Protein AF-A0A1I2ER46-F1 (afdb_monomer)

pLDDT: mean 83.59, std 18.78, range [26.53, 98.31]

Sequence (181 aa):
MALFDDAYTADPHPALAELRRAGPVHRVTSAAGVPFWMVTRWNEARQVLTDPSLSKRQPVDQLPPELRAALATQMLLRDPPDHTRLRRLVTAAFTPRRTQALTPHIERITDRLLDDLATASPPDLIDGYAVPLPLEVIGELLGIPAADREPFHTWSSALLGGRRRPGRHDRRPVGARRVLR

InterPro domains:
  IPR002397 Cytochrome P450, B-class [PR00359] (78-89)
  IPR002397 Cytochrome P450, B-class [PR00359] (124-140)
  IPR002397 Cytochrome P450,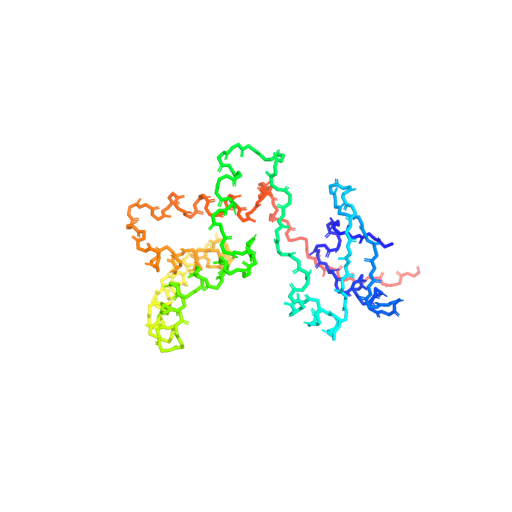 B-class [PR00359] (141-156)
  IPR036396 Cytochrome P450 superfamily [G3DSA:1.10.630.10] (3-181)
  IPR036396 Cytochrome P450 superfamily [SSF48264] (4-175)

Radius of gyration: 21.33 Å; Cα contacts (8 Å, |Δi|>4): 112; chains: 1; bounding box: 44×62×51 Å

Secondary structure (DSSP, 8-state):
---SSHHHHH--HHHHHHHHHH-SEEEEE-TTS-EEEEE-SHHHHHHHHH-TTS------TTS-HHHHHHHHT-GGG--TTHHHHHHHHHHTTS-HHHHHTTHHHHHHHHHHHHHHHHH-SS--HIIIIITHHHHHHHHHHTT--GGGHHHHHHHHHHHHHS---TT--------------

Organism: NCBI:txid35752

Foldseek 3Di:
DDDPDPVCVVPVPVVLVVVVVVHQKDWDAYPVRRIDIDGRDDVVVVCQVPPLVRALADPCVPPDPVVSVVVVQDLSRGHPPSVVVVCVVCVVCVDPVNVVVCVVVLVVVQVVLVVVQVPDVPRDCVVSPVLVSVLVSVCVSVVPDPVCSVVSSVVVCCVVVVDPDPDPPPPPDPDDDDDDD

Nearest PDB structures (foldseek):
  2z3t-assembly3_C  TM=8.613E-01  e=1.418E-07  Streptomyces sp. TP-A0274
  5ofq-assembly4_D  TM=8.629E-01  e=3.967E-07  Priestia megaterium DSM 319
  5y1i-assembly1_A  TM=7.972E-01  e=1.913E-06  Streptomyces graminofaciens
  7x53-assembly1_B  TM=7.081E-01  e=1.790E-04  Pseudomonas putida KT2440
  5kyo-assembly5_E  TM=7.261E-01  e=9.145E-03  Sphingobium yanoikuyae

Mean predicted aligned error: 9.11 Å

Solvent-accessible surface area (backbone atoms only — not comparable to full-atom values): 11154 Å² total; per-residue (Å²): 135,80,71,80,44,72,65,30,71,75,52,46,61,67,62,52,50,52,45,41,72,78,38,53,71,43,84,44,64,47,89,85,69,51,72,47,79,46,65,60,34,69,70,61,38,53,48,59,77,68,40,85,89,60,75,49,62,70,93,46,85,88,45,59,72,68,59,29,54,57,54,70,69,36,55,83,42,39,48,80,68,59,25,56,58,53,47,60,71,53,48,76,68,66,34,73,70,53,53,57,66,41,46,74,57,52,48,54,53,50,51,52,32,50,57,57,35,70,73,43,84,82,63,50,64,52,79,48,34,65,55,49,52,61,48,51,57,51,36,56,75,72,62,53,52,80,89,49,42,66,62,48,47,54,54,52,46,53,69,75,40,71,72,72,69,89,79,84,83,72,82,71,76,92,72,72,90,77,84,86,133

Structure (mmCIF, N/CA/C/O backbone):
data_AF-A0A1I2ER46-F1
#
_entry.id   AF-A0A1I2ER46-F1
#
loop_
_atom_site.group_PDB
_atom_site.id
_atom_site.type_symbol
_atom_site.label_atom_id
_atom_site.label_alt_id
_atom_site.label_comp_id
_atom_site.label_asym_id
_atom_site.label_entity_id
_atom_site.label_seq_id
_atom_site.pdbx_PDB_ins_code
_atom_site.Cartn_x
_atom_site.Cartn_y
_atom_site.Cartn_z
_atom_site.occupancy
_atom_site.B_iso_or_equiv
_atom_site.auth_seq_id
_atom_site.auth_comp_id
_atom_site.auth_asym_id
_atom_site.auth_atom_id
_atom_site.pdbx_PDB_model_num
ATOM 1 N N . MET A 1 1 ? 13.999 13.644 -18.603 1.00 62.84 1 MET A N 1
ATOM 2 C CA . MET A 1 1 ? 12.807 13.456 -17.753 1.00 62.84 1 MET A CA 1
ATOM 3 C C . MET A 1 1 ? 13.266 13.173 -16.332 1.00 62.84 1 MET A C 1
ATOM 5 O O . MET A 1 1 ? 14.036 12.237 -16.148 1.00 62.84 1 MET A O 1
ATOM 9 N N . ALA A 1 2 ? 12.866 13.997 -15.364 1.00 77.75 2 ALA A N 1
ATOM 10 C CA . ALA A 1 2 ? 13.183 13.767 -13.958 1.00 77.75 2 ALA A CA 1
ATOM 11 C C . ALA A 1 2 ? 12.148 12.804 -13.363 1.00 77.75 2 ALA A C 1
ATOM 13 O O . ALA A 1 2 ? 10.944 13.010 -13.499 1.00 77.75 2 ALA A O 1
ATOM 14 N N . LEU A 1 3 ? 12.626 11.708 -12.784 1.00 85.75 3 LEU A N 1
ATOM 15 C CA . LEU A 1 3 ? 11.817 10.755 -12.034 1.00 85.75 3 LEU A CA 1
ATOM 16 C C . LEU A 1 3 ? 12.193 10.906 -10.561 1.00 85.75 3 LEU A C 1
ATOM 18 O O . LEU A 1 3 ? 13.363 11.132 -10.255 1.00 85.75 3 LEU A O 1
ATOM 22 N N . PHE A 1 4 ? 11.221 10.730 -9.666 1.00 86.50 4 PHE A N 1
ATOM 23 C CA . PHE A 1 4 ? 11.432 10.730 -8.209 1.00 86.50 4 PHE A CA 1
ATOM 24 C C . PHE A 1 4 ? 11.818 12.086 -7.586 1.00 86.50 4 PHE A C 1
ATOM 26 O O . PHE A 1 4 ? 12.311 12.107 -6.461 1.00 86.50 4 PHE A O 1
ATOM 33 N N . ASP A 1 5 ? 11.582 13.204 -8.278 1.00 87.44 5 ASP A N 1
ATOM 34 C CA . ASP A 1 5 ? 11.661 14.548 -7.695 1.00 87.44 5 ASP A CA 1
ATOM 35 C C . ASP A 1 5 ? 10.288 15.035 -7.185 1.00 87.44 5 ASP A C 1
ATOM 37 O O . ASP A 1 5 ? 9.274 14.327 -7.257 1.00 87.44 5 ASP A O 1
ATOM 41 N N . ASP A 1 6 ? 10.246 16.253 -6.642 1.00 87.69 6 ASP A N 1
ATOM 42 C CA . ASP A 1 6 ? 9.014 16.851 -6.117 1.00 87.69 6 ASP A CA 1
ATOM 43 C C . ASP A 1 6 ? 7.954 17.058 -7.211 1.00 87.69 6 ASP A C 1
ATOM 45 O O . ASP A 1 6 ? 6.759 16.912 -6.948 1.00 87.69 6 ASP A O 1
ATOM 49 N N . ALA A 1 7 ? 8.376 17.370 -8.442 1.00 88.56 7 ALA A N 1
ATOM 50 C CA . ALA A 1 7 ? 7.470 17.574 -9.568 1.00 88.56 7 ALA A CA 1
ATOM 51 C C . ALA A 1 7 ? 6.817 16.252 -10.000 1.00 88.56 7 ALA A C 1
ATOM 53 O O . ALA A 1 7 ? 5.599 16.192 -10.151 1.00 88.56 7 ALA A O 1
ATOM 54 N N . TYR A 1 8 ? 7.604 15.179 -10.109 1.00 90.31 8 TYR A N 1
ATOM 55 C CA . TYR A 1 8 ? 7.121 13.822 -10.351 1.00 90.31 8 TYR A CA 1
ATOM 56 C C . TYR A 1 8 ? 6.199 13.338 -9.228 1.00 90.31 8 TYR A C 1
ATOM 58 O O . TYR A 1 8 ? 5.192 12.690 -9.489 1.00 90.31 8 TYR A O 1
ATOM 66 N N . THR A 1 9 ? 6.526 13.652 -7.974 1.00 89.69 9 THR A N 1
ATOM 67 C CA . THR A 1 9 ? 5.697 13.270 -6.821 1.00 89.69 9 THR A CA 1
ATOM 68 C C . THR A 1 9 ? 4.345 13.987 -6.836 1.00 89.69 9 THR A C 1
ATOM 70 O O . THR A 1 9 ? 3.336 13.397 -6.456 1.00 89.69 9 THR A O 1
ATOM 73 N N . ALA A 1 10 ? 4.310 15.245 -7.286 1.00 92.94 10 ALA A N 1
ATOM 74 C CA . ALA A 1 10 ? 3.079 16.018 -7.410 1.00 92.94 10 ALA A CA 1
ATOM 75 C C . ALA A 1 10 ? 2.210 15.570 -8.597 1.00 92.94 10 ALA A C 1
ATOM 77 O O . ALA A 1 10 ? 0.989 15.514 -8.462 1.00 92.94 10 ALA A O 1
ATOM 78 N N . ASP A 1 11 ? 2.824 15.251 -9.739 1.00 93.75 11 ASP A N 1
ATOM 79 C CA . ASP A 1 11 ? 2.129 14.719 -10.912 1.00 93.75 11 ASP A CA 1
ATOM 80 C C . ASP A 1 11 ? 3.006 13.714 -11.689 1.00 93.75 11 ASP A C 1
ATOM 82 O O . ASP A 1 11 ? 3.785 14.096 -12.571 1.00 93.75 11 ASP A O 1
ATOM 86 N N . PRO A 1 12 ? 2.881 12.403 -11.406 1.00 93.88 12 PRO A N 1
ATOM 87 C CA . PRO A 1 12 ? 3.685 11.386 -12.077 1.00 93.88 12 PRO A CA 1
ATOM 88 C C . PRO A 1 12 ? 3.152 11.044 -13.476 1.00 93.88 12 PRO A C 1
ATOM 90 O O . PRO A 1 12 ? 3.845 10.400 -14.271 1.00 93.88 12 PRO A O 1
ATOM 93 N N . HIS A 1 13 ? 1.912 11.422 -13.806 1.00 94.88 13 HIS A N 1
ATOM 94 C CA . HIS A 1 13 ? 1.226 10.918 -14.994 1.00 94.88 13 HIS A CA 1
ATOM 95 C C . HIS A 1 13 ? 1.868 11.346 -16.322 1.00 94.88 13 HIS A C 1
ATOM 97 O O . HIS A 1 13 ? 1.977 10.474 -17.194 1.00 94.88 13 HIS A O 1
ATOM 103 N N . PRO A 1 14 ? 2.332 12.600 -16.511 1.00 95.56 14 PRO A N 1
ATOM 104 C CA . PRO A 1 14 ? 3.019 13.020 -17.730 1.00 95.56 14 PRO A CA 1
ATOM 105 C C . PRO A 1 14 ? 4.292 12.215 -17.998 1.00 95.56 14 PRO A C 1
ATOM 107 O O . PRO A 1 14 ? 4.453 11.670 -19.093 1.00 95.56 14 PRO A O 1
ATOM 110 N N . ALA A 1 15 ? 5.147 12.065 -16.982 1.00 93.62 15 ALA A N 1
ATOM 111 C CA . ALA A 1 15 ? 6.386 11.296 -17.076 1.00 93.62 15 ALA A CA 1
ATOM 112 C C . ALA A 1 15 ? 6.101 9.818 -17.394 1.00 93.62 15 ALA A C 1
ATOM 114 O O . ALA A 1 15 ? 6.663 9.241 -18.327 1.00 93.62 15 ALA A O 1
ATOM 115 N N . LEU A 1 16 ? 5.145 9.207 -16.686 1.00 94.62 16 LEU A N 1
ATOM 116 C CA . LEU A 1 16 ? 4.732 7.828 -16.954 1.00 94.62 16 LEU A CA 1
ATOM 117 C C . LEU A 1 16 ? 4.097 7.662 -18.346 1.00 94.62 16 LEU A C 1
ATOM 119 O O . LEU A 1 16 ? 4.238 6.605 -18.961 1.00 94.62 16 LEU A O 1
ATOM 123 N N . ALA A 1 17 ? 3.403 8.677 -18.871 1.00 95.25 17 ALA A N 1
ATOM 124 C CA . ALA A 1 17 ? 2.838 8.647 -20.220 1.00 95.25 17 ALA A CA 1
ATOM 125 C C . ALA A 1 17 ? 3.919 8.711 -21.305 1.00 95.25 17 ALA A C 1
ATOM 127 O O . ALA A 1 17 ? 3.800 8.026 -22.322 1.00 95.25 17 ALA A O 1
ATOM 128 N N . GLU A 1 18 ? 4.970 9.503 -21.092 1.00 95.06 18 GLU A N 1
ATOM 129 C CA . GLU A 1 18 ? 6.132 9.553 -21.980 1.00 95.06 18 GLU A CA 1
ATOM 130 C C . GLU A 1 18 ? 6.852 8.208 -22.036 1.00 95.06 18 GLU A C 1
ATOM 132 O O . GLU A 1 18 ? 7.060 7.668 -23.123 1.00 95.06 18 GLU A O 1
ATOM 137 N N . LEU A 1 19 ? 7.108 7.605 -20.875 1.00 95.50 19 LEU A N 1
ATOM 138 C CA . LEU A 1 19 ? 7.704 6.275 -20.793 1.00 95.50 19 LEU A CA 1
ATOM 139 C C . LEU A 1 19 ? 6.861 5.220 -21.510 1.00 95.50 19 LEU A C 1
ATOM 141 O O . LEU A 1 19 ? 7.385 4.484 -22.342 1.00 95.50 19 LEU A O 1
ATOM 145 N N . ARG A 1 20 ? 5.544 5.179 -21.260 1.00 96.62 20 ARG A N 1
ATOM 146 C CA . ARG A 1 20 ? 4.644 4.232 -21.942 1.00 96.62 20 ARG A CA 1
ATOM 147 C C . ARG A 1 20 ? 4.696 4.368 -23.463 1.00 96.62 20 ARG A C 1
ATOM 149 O O . ARG A 1 20 ? 4.578 3.351 -24.153 1.00 96.62 20 ARG A O 1
ATOM 156 N N . ARG A 1 21 ? 4.849 5.592 -23.987 1.00 96.75 21 ARG A N 1
ATOM 157 C CA . ARG A 1 21 ? 5.015 5.856 -25.427 1.00 96.75 21 ARG A CA 1
ATOM 158 C C . ARG A 1 21 ? 6.360 5.343 -25.941 1.00 96.75 21 ARG A C 1
ATOM 160 O O . ARG A 1 21 ? 6.378 4.692 -26.978 1.00 96.75 21 ARG A O 1
ATOM 167 N N . ALA A 1 22 ? 7.440 5.574 -25.198 1.00 96.25 22 ALA A N 1
ATOM 168 C CA . ALA A 1 22 ? 8.792 5.158 -25.571 1.00 96.25 22 ALA A CA 1
ATOM 169 C C . ALA A 1 22 ? 9.016 3.633 -25.509 1.00 96.25 22 ALA A C 1
ATOM 171 O O . ALA A 1 22 ? 9.865 3.109 -26.222 1.00 96.25 22 ALA A O 1
ATOM 172 N N . GLY A 1 23 ? 8.256 2.903 -24.688 1.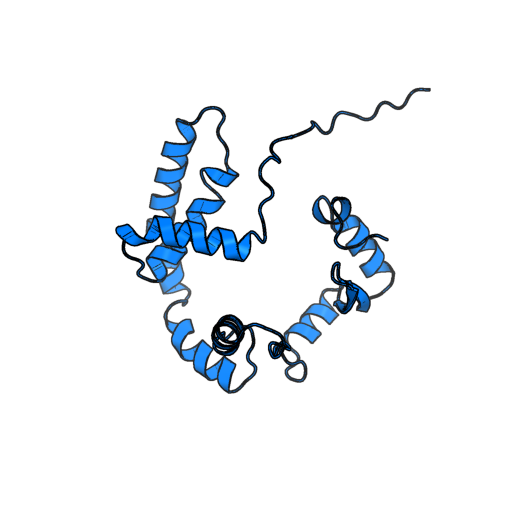00 97.00 23 GLY A N 1
ATOM 173 C CA . GLY A 1 23 ? 8.334 1.443 -24.614 1.00 97.00 23 GLY A CA 1
ATOM 174 C C . GLY A 1 23 ? 7.716 0.873 -23.335 1.00 97.00 23 GLY A C 1
ATOM 175 O O . GLY A 1 23 ? 7.319 1.628 -22.448 1.00 97.00 23 GLY A O 1
ATOM 176 N N . PRO A 1 24 ? 7.598 -0.457 -23.209 1.00 96.94 24 PRO A N 1
ATOM 177 C CA . PRO A 1 24 ? 7.035 -1.077 -22.011 1.00 96.94 24 PRO A CA 1
ATOM 178 C C . PRO A 1 24 ? 8.008 -1.123 -20.827 1.00 96.94 24 PRO A C 1
ATOM 180 O O . PRO A 1 24 ? 7.560 -1.031 -19.683 1.00 96.94 24 PRO A O 1
ATOM 183 N N . VAL A 1 25 ? 9.314 -1.254 -21.088 1.00 97.56 25 VAL A N 1
ATOM 184 C CA . VAL A 1 25 ? 10.350 -1.535 -20.084 1.00 97.56 25 VAL A CA 1
ATOM 185 C C . VAL A 1 25 ? 11.513 -0.561 -20.247 1.00 97.56 25 VAL A C 1
ATOM 187 O O . VAL A 1 25 ? 12.058 -0.423 -21.339 1.00 97.56 25 VAL A O 1
ATOM 190 N N . HIS A 1 26 ? 11.902 0.090 -19.151 1.00 96.44 26 HIS A N 1
ATOM 191 C CA . HIS A 1 26 ? 12.937 1.125 -19.132 1.00 96.44 26 HIS A CA 1
ATOM 192 C C . HIS A 1 26 ? 13.931 0.860 -18.015 1.00 96.44 26 HIS A C 1
ATOM 194 O O . HIS A 1 26 ? 13.531 0.574 -16.886 1.00 96.44 26 HIS A O 1
ATOM 200 N N . ARG A 1 27 ? 15.225 1.002 -18.297 1.00 96.06 27 ARG A N 1
ATOM 201 C CA . ARG A 1 27 ? 16.241 1.031 -17.244 1.00 96.06 27 ARG A CA 1
ATOM 202 C C . ARG A 1 27 ? 16.303 2.444 -16.674 1.00 96.06 27 ARG A C 1
ATOM 204 O O . ARG A 1 27 ? 16.539 3.390 -17.419 1.00 96.06 27 ARG A O 1
ATOM 211 N N . VAL A 1 28 ? 16.090 2.582 -15.372 1.00 93.38 28 VAL A N 1
ATOM 212 C CA . VAL A 1 28 ? 16.085 3.868 -14.665 1.00 93.38 28 VAL A CA 1
ATOM 213 C C . VAL A 1 28 ? 16.938 3.800 -13.408 1.00 93.38 28 VAL A C 1
ATOM 215 O O . VAL A 1 28 ? 17.326 2.721 -12.966 1.00 93.38 28 VAL A O 1
ATOM 218 N N . THR A 1 29 ? 17.232 4.958 -12.832 1.00 90.69 29 THR A N 1
ATOM 219 C CA . THR A 1 29 ? 18.020 5.080 -11.605 1.00 90.69 29 THR A CA 1
ATOM 220 C C . THR A 1 29 ? 17.144 5.685 -10.518 1.00 90.69 29 THR A C 1
ATOM 222 O O . THR A 1 29 ? 16.461 6.679 -10.754 1.00 90.69 29 THR A O 1
ATOM 225 N N . SER A 1 30 ? 17.130 5.067 -9.340 1.00 85.81 30 SER A N 1
ATOM 226 C CA . SER A 1 30 ? 16.407 5.584 -8.171 1.00 85.81 30 SER A CA 1
ATOM 227 C C . SER A 1 30 ? 17.039 6.876 -7.644 1.00 85.81 30 SER A C 1
ATOM 229 O O . SER A 1 30 ? 18.193 7.179 -7.947 1.00 85.81 30 SER A O 1
ATOM 231 N N . ALA A 1 31 ? 16.323 7.600 -6.777 1.00 82.75 31 ALA A N 1
ATOM 232 C CA . ALA A 1 31 ? 16.878 8.759 -6.068 1.00 82.75 31 ALA A CA 1
ATOM 233 C C . ALA A 1 31 ? 18.151 8.421 -5.258 1.00 82.75 31 ALA A C 1
ATOM 235 O O . ALA A 1 31 ? 18.993 9.286 -5.042 1.00 82.75 31 ALA A O 1
ATOM 236 N N . ALA A 1 32 ? 18.317 7.155 -4.855 1.00 82.44 32 ALA A N 1
ATOM 237 C CA . ALA A 1 32 ? 19.500 6.647 -4.161 1.00 82.44 32 ALA A CA 1
ATOM 238 C C . ALA A 1 32 ? 20.640 6.208 -5.107 1.00 82.44 32 ALA A C 1
ATOM 240 O O . ALA A 1 32 ? 21.602 5.589 -4.661 1.00 82.44 32 ALA A O 1
ATOM 241 N N . GLY A 1 33 ? 20.538 6.461 -6.417 1.00 85.44 33 GLY A N 1
ATOM 242 C CA . GLY A 1 33 ? 21.571 6.099 -7.396 1.00 85.44 33 GLY A CA 1
ATOM 243 C C . GLY A 1 33 ? 21.571 4.625 -7.819 1.00 85.44 33 GLY A C 1
ATOM 244 O O . GLY A 1 33 ? 22.391 4.218 -8.639 1.00 85.44 33 GLY A O 1
ATOM 245 N N . VAL A 1 34 ? 20.645 3.814 -7.303 1.00 86.19 34 VAL A N 1
ATOM 246 C CA . VAL A 1 34 ? 20.564 2.380 -7.619 1.00 86.19 34 VAL A CA 1
ATOM 247 C C . VAL A 1 34 ? 19.805 2.177 -8.936 1.00 86.19 34 VAL A C 1
ATOM 249 O O . VAL A 1 34 ? 18.664 2.647 -9.030 1.00 86.19 34 VAL A O 1
ATOM 252 N N . PRO A 1 35 ? 20.385 1.494 -9.944 1.00 91.12 35 PRO A N 1
ATOM 253 C CA . PRO A 1 35 ? 19.701 1.202 -11.198 1.00 91.12 35 PRO A CA 1
ATOM 254 C C . PRO A 1 35 ? 18.660 0.089 -11.022 1.00 91.12 35 PRO A C 1
ATOM 256 O O . PRO A 1 35 ? 18.917 -0.909 -10.353 1.00 91.12 35 PRO A O 1
ATOM 259 N N . PHE A 1 36 ? 17.510 0.219 -11.678 1.00 91.75 36 PHE A N 1
ATOM 260 C CA . PHE A 1 36 ? 16.464 -0.802 -11.715 1.00 91.75 36 PHE A CA 1
ATOM 261 C C . PHE A 1 36 ? 15.664 -0.749 -13.023 1.00 91.75 36 PHE A C 1
ATOM 263 O O . PHE A 1 36 ? 15.805 0.172 -13.831 1.00 91.75 36 PHE A O 1
ATOM 270 N N . TRP A 1 37 ? 14.834 -1.766 -13.248 1.00 95.12 37 TRP A N 1
ATOM 271 C CA . TRP A 1 37 ? 13.936 -1.838 -14.398 1.00 95.12 37 TRP A CA 1
ATOM 272 C C . TRP A 1 37 ? 12.537 -1.375 -14.009 1.00 95.12 37 TRP A C 1
ATOM 274 O O . TRP A 1 37 ? 11.957 -1.869 -13.045 1.00 95.12 37 TRP A O 1
ATOM 284 N N . MET A 1 38 ? 11.984 -0.445 -14.779 1.00 95.69 38 MET A N 1
ATOM 285 C CA . MET A 1 38 ? 10.627 0.054 -14.612 1.00 95.69 38 MET A CA 1
ATOM 286 C C . MET A 1 38 ? 9.745 -0.437 -15.755 1.00 95.69 38 MET A C 1
ATOM 288 O O . MET A 1 38 ? 10.046 -0.220 -16.931 1.00 95.69 38 MET A O 1
ATOM 292 N N . VAL A 1 39 ? 8.631 -1.066 -15.391 1.00 97.38 39 VAL A N 1
ATOM 293 C CA . VAL A 1 39 ? 7.627 -1.588 -16.320 1.00 97.38 39 VAL A CA 1
ATOM 294 C C . VAL A 1 39 ? 6.408 -0.679 -16.282 1.00 97.38 39 VAL A C 1
ATOM 296 O O . VAL A 1 39 ? 5.874 -0.396 -15.214 1.00 97.38 39 VAL A O 1
ATOM 299 N N . THR A 1 40 ? 5.989 -0.174 -17.439 1.00 96.50 40 THR A N 1
ATOM 300 C CA . THR A 1 40 ? 5.062 0.973 -17.514 1.00 96.50 40 THR A CA 1
ATOM 301 C C . THR A 1 40 ? 3.743 0.652 -18.206 1.00 96.50 40 THR A C 1
ATOM 303 O O . THR A 1 40 ? 2.779 1.407 -18.070 1.00 96.50 40 THR A O 1
ATOM 306 N N . ARG A 1 41 ? 3.679 -0.465 -18.938 1.00 96.19 41 ARG A N 1
ATOM 307 C CA . ARG A 1 41 ? 2.480 -0.945 -19.632 1.00 96.19 41 ARG A CA 1
ATOM 308 C C . ARG A 1 41 ? 1.842 -2.110 -18.879 1.00 96.19 41 ARG A C 1
ATOM 310 O O . ARG A 1 41 ? 2.514 -2.878 -18.197 1.00 96.19 41 ARG A O 1
ATOM 317 N N . TRP A 1 42 ? 0.520 -2.208 -19.001 1.00 96.50 42 TRP A N 1
ATOM 318 C CA . TRP A 1 42 ? -0.302 -3.145 -18.234 1.00 96.50 42 TRP A CA 1
ATOM 319 C C . TRP A 1 42 ? 0.075 -4.613 -18.461 1.00 96.50 42 TRP A C 1
ATOM 321 O O . TRP A 1 42 ? 0.227 -5.358 -17.494 1.00 96.50 42 TRP A O 1
ATOM 331 N N . ASN A 1 43 ? 0.240 -5.026 -19.721 1.00 97.75 43 ASN A N 1
ATOM 332 C CA . ASN A 1 43 ? 0.481 -6.427 -20.069 1.00 97.75 43 ASN A CA 1
ATOM 333 C C . ASN A 1 43 ? 1.812 -6.922 -19.494 1.00 97.75 43 ASN A C 1
ATOM 335 O O . ASN A 1 43 ? 1.854 -7.961 -18.840 1.00 97.75 43 ASN A O 1
ATOM 339 N N . GLU A 1 44 ? 2.876 -6.142 -19.669 1.00 97.75 44 GLU A N 1
ATOM 340 C CA . GLU A 1 44 ? 4.208 -6.464 -19.170 1.00 97.75 44 GLU A CA 1
ATOM 341 C C . GLU A 1 44 ? 4.263 -6.387 -17.644 1.00 97.75 44 GLU A C 1
ATOM 343 O O . GLU A 1 44 ? 4.874 -7.245 -17.013 1.00 97.75 44 GLU A O 1
ATOM 348 N N . ALA A 1 45 ? 3.577 -5.417 -17.025 1.00 97.19 45 ALA A N 1
ATOM 349 C CA . ALA A 1 45 ? 3.488 -5.342 -15.568 1.00 97.19 45 ALA A CA 1
ATOM 350 C C . ALA A 1 45 ? 2.789 -6.582 -14.996 1.00 97.19 45 ALA A C 1
ATOM 352 O O . ALA A 1 45 ? 3.279 -7.186 -14.044 1.00 97.19 45 ALA A O 1
ATOM 353 N N . ARG A 1 46 ? 1.676 -7.013 -15.605 1.00 97.62 46 ARG A N 1
ATOM 354 C CA . ARG A 1 46 ? 0.971 -8.239 -15.215 1.00 97.62 46 ARG A CA 1
ATOM 355 C C . ARG A 1 46 ? 1.857 -9.473 -15.385 1.00 97.62 46 ARG A C 1
ATOM 357 O O . ARG A 1 46 ? 1.875 -10.313 -14.488 1.00 97.62 46 ARG A O 1
ATOM 364 N N . GLN A 1 47 ? 2.577 -9.583 -16.502 1.00 97.31 47 GLN A N 1
ATOM 365 C CA . GLN A 1 47 ? 3.508 -10.685 -16.742 1.00 97.31 47 GLN A CA 1
ATOM 366 C C . GLN A 1 47 ? 4.583 -10.726 -15.651 1.00 97.31 47 GLN A C 1
ATOM 368 O O . GLN A 1 47 ? 4.700 -11.731 -14.963 1.00 97.31 47 GLN A O 1
ATOM 373 N N . VAL A 1 48 ? 5.279 -9.612 -15.408 1.00 96.00 48 VAL A N 1
ATOM 374 C CA . VAL A 1 48 ? 6.336 -9.513 -14.389 1.00 96.00 48 VAL A CA 1
ATOM 375 C C . VAL A 1 48 ? 5.823 -9.830 -12.983 1.00 96.00 48 VAL A C 1
ATOM 377 O O . VAL A 1 48 ? 6.472 -10.560 -12.244 1.00 96.00 48 VAL A O 1
ATOM 380 N N . LEU A 1 49 ? 4.642 -9.333 -12.606 1.00 95.00 49 LEU A N 1
ATOM 381 C CA . LEU A 1 49 ? 4.071 -9.565 -1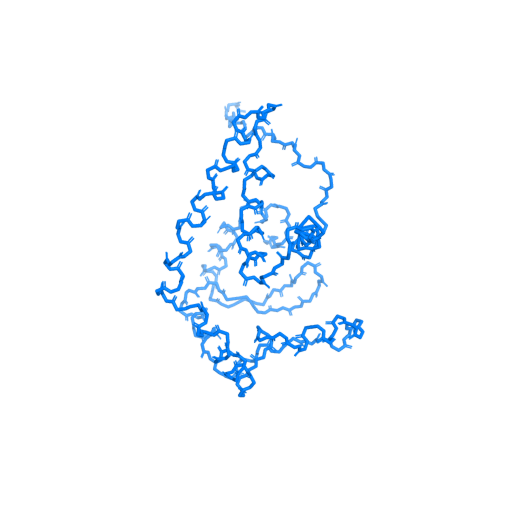1.273 1.00 95.00 49 LEU A CA 1
ATOM 382 C C . LEU A 1 49 ? 3.592 -11.008 -11.042 1.00 95.00 49 LEU A C 1
ATOM 384 O O . LEU A 1 49 ? 3.344 -11.386 -9.896 1.00 95.00 49 LEU A O 1
ATOM 388 N N . THR A 1 50 ? 3.423 -11.800 -12.105 1.00 94.94 50 THR A N 1
ATOM 389 C CA . THR A 1 50 ? 2.933 -13.189 -12.023 1.00 94.94 50 THR A CA 1
ATOM 390 C C . THR A 1 50 ? 3.963 -14.234 -12.445 1.00 94.94 50 THR A C 1
ATOM 392 O O . THR A 1 50 ? 3.713 -15.423 -12.248 1.00 94.94 50 THR A O 1
ATOM 395 N N . ASP A 1 51 ? 5.117 -13.817 -12.966 1.00 95.44 51 ASP A N 1
ATOM 396 C CA . ASP A 1 51 ? 6.200 -14.706 -13.376 1.00 95.44 51 ASP A CA 1
ATOM 397 C C . ASP A 1 51 ? 6.935 -15.283 -12.147 1.00 95.44 51 ASP A C 1
ATOM 399 O O . ASP A 1 51 ? 7.579 -14.537 -11.403 1.00 95.44 51 ASP A O 1
ATOM 403 N N . PRO A 1 52 ? 6.876 -16.606 -11.902 1.00 91.31 52 PRO A N 1
ATOM 404 C CA . PRO A 1 52 ? 7.524 -17.224 -10.748 1.00 91.31 52 PRO A CA 1
ATOM 405 C C . PRO A 1 52 ? 9.057 -17.257 -10.846 1.00 91.31 52 PRO A C 1
ATOM 407 O O . PRO A 1 52 ? 9.707 -17.552 -9.845 1.00 91.31 52 PRO A O 1
ATOM 410 N N . SER A 1 53 ? 9.640 -16.983 -12.020 1.00 94.12 53 SER A N 1
ATOM 411 C CA . SER A 1 53 ? 11.094 -16.880 -12.195 1.00 94.12 53 SER A CA 1
ATOM 412 C C . SER A 1 53 ? 11.667 -15.573 -11.634 1.00 94.12 53 SER A C 1
ATOM 414 O O . SER A 1 53 ? 12.868 -15.492 -11.366 1.00 94.12 53 SER A O 1
ATOM 416 N N . LEU A 1 54 ? 10.820 -14.563 -11.403 1.00 93.25 54 LEU A N 1
ATOM 417 C CA . LEU A 1 54 ? 11.210 -13.284 -10.821 1.00 93.25 54 LEU A CA 1
ATOM 418 C C . LEU A 1 54 ? 11.033 -13.315 -9.300 1.00 93.25 54 LEU A C 1
ATOM 420 O O . LEU A 1 54 ? 9.924 -13.377 -8.767 1.00 93.25 54 LEU A O 1
ATOM 424 N N . SER A 1 55 ? 12.160 -13.270 -8.590 1.00 91.31 55 SER A N 1
ATOM 425 C CA . SER A 1 55 ? 12.190 -13.341 -7.130 1.00 91.31 55 SER A CA 1
ATOM 426 C C . SER A 1 55 ? 11.737 -12.036 -6.473 1.00 91.31 55 SER A C 1
ATOM 428 O O . SER A 1 55 ? 12.090 -10.943 -6.914 1.00 91.31 55 SER A O 1
ATOM 430 N N . LYS A 1 56 ? 11.015 -12.154 -5.353 1.00 87.19 56 LYS A N 1
ATOM 431 C CA . LYS A 1 56 ? 10.651 -11.020 -4.476 1.00 87.19 56 LYS A CA 1
ATOM 432 C C . LYS A 1 56 ? 11.713 -10.701 -3.427 1.00 87.19 56 LYS A C 1
ATOM 434 O O . LYS A 1 56 ? 11.541 -9.773 -2.635 1.00 87.19 56 LYS A O 1
ATOM 439 N N . ARG A 1 57 ? 12.780 -11.500 -3.360 1.00 83.31 57 ARG A N 1
ATOM 440 C CA . ARG A 1 57 ? 13.840 -11.321 -2.369 1.00 83.31 57 ARG A CA 1
ATOM 441 C C . ARG A 1 57 ? 14.551 -10.002 -2.626 1.00 83.31 57 ARG A C 1
ATOM 443 O O . ARG A 1 57 ? 14.992 -9.732 -3.738 1.00 83.31 57 ARG A O 1
ATOM 450 N N . GLN A 1 58 ? 14.698 -9.212 -1.572 1.00 75.62 58 GLN A N 1
ATOM 451 C CA . GLN A 1 58 ? 15.5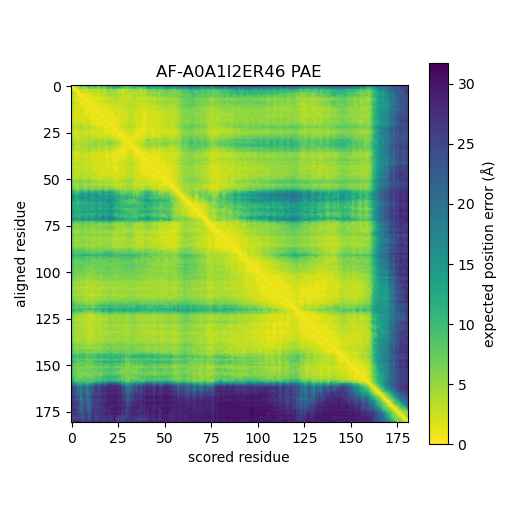36 -8.023 -1.609 1.00 75.62 58 GLN A CA 1
ATOM 452 C C . GLN A 1 58 ? 16.901 -8.297 -0.973 1.00 75.62 58 GLN A C 1
ATOM 454 O O . GLN A 1 58 ? 16.984 -9.106 -0.042 1.00 75.62 58 GLN A O 1
ATOM 459 N N . PRO A 1 59 ? 17.969 -7.634 -1.451 1.00 72.75 59 PRO A N 1
ATOM 460 C CA . PRO A 1 59 ? 19.287 -7.712 -0.839 1.00 72.75 59 PRO A CA 1
ATOM 461 C C . PRO A 1 59 ? 19.266 -6.965 0.502 1.00 72.75 59 PRO A C 1
ATOM 463 O O . PRO A 1 59 ? 19.513 -5.766 0.575 1.00 72.75 59 PRO A O 1
ATOM 466 N N . VAL A 1 60 ? 18.930 -7.680 1.575 1.00 73.00 60 VAL A N 1
ATOM 467 C CA . VAL A 1 60 ? 18.838 -7.137 2.944 1.00 73.00 60 VAL A CA 1
ATOM 468 C C . VAL A 1 60 ? 20.132 -7.308 3.745 1.00 73.00 60 VAL A C 1
ATOM 470 O O . VAL A 1 60 ? 20.190 -6.925 4.909 1.00 73.00 60 VAL A O 1
ATOM 473 N N . ASP A 1 61 ? 21.177 -7.876 3.142 1.00 74.31 61 ASP A N 1
ATOM 474 C CA . ASP A 1 61 ? 22.422 -8.234 3.837 1.00 74.31 61 ASP A CA 1
ATOM 475 C C . ASP A 1 61 ? 23.211 -7.020 4.341 1.00 74.31 61 ASP A C 1
ATOM 477 O O . ASP A 1 61 ? 23.979 -7.134 5.290 1.00 74.31 61 ASP A O 1
ATOM 481 N N . GLN A 1 62 ? 22.993 -5.851 3.735 1.00 73.31 62 GLN A N 1
ATOM 482 C CA . GLN A 1 62 ? 23.625 -4.589 4.134 1.00 73.31 62 GLN A CA 1
ATOM 483 C C . GLN A 1 62 ? 22.847 -3.845 5.232 1.00 73.31 62 GLN A C 1
ATOM 485 O O . GLN A 1 62 ? 23.273 -2.779 5.672 1.00 73.31 62 GLN A O 1
ATOM 490 N N . LEU A 1 63 ? 21.694 -4.368 5.660 1.00 77.44 63 LEU A N 1
ATOM 491 C CA . LEU A 1 63 ? 20.867 -3.737 6.685 1.00 77.44 63 LEU A CA 1
ATOM 492 C C . LEU A 1 63 ? 21.315 -4.146 8.096 1.00 77.44 63 LEU A C 1
ATOM 494 O O . LEU A 1 63 ? 21.835 -5.252 8.276 1.00 77.44 63 LEU A O 1
ATOM 498 N N . PRO A 1 64 ? 21.064 -3.298 9.115 1.00 82.50 64 PRO A N 1
ATOM 499 C CA . PRO A 1 64 ? 21.302 -3.653 10.511 1.00 82.50 64 PRO A CA 1
ATOM 500 C C . PRO A 1 64 ? 20.657 -5.000 10.883 1.00 82.50 64 PRO A C 1
ATOM 502 O O . PRO A 1 64 ? 19.584 -5.316 10.352 1.00 82.50 64 PRO A O 1
ATOM 505 N N . PRO A 1 65 ? 21.265 -5.801 11.780 1.00 82.62 65 PRO A N 1
ATOM 506 C CA . PRO A 1 65 ? 20.797 -7.148 12.102 1.00 82.62 65 PRO A CA 1
ATOM 507 C C . PRO A 1 65 ? 19.312 -7.232 12.469 1.00 82.62 65 PRO A C 1
ATOM 509 O O . PRO A 1 65 ? 18.628 -8.149 12.015 1.00 82.62 65 PRO A O 1
ATOM 512 N N . GLU A 1 66 ? 18.807 -6.266 13.232 1.00 80.88 66 GLU A N 1
ATOM 513 C CA . GLU A 1 66 ? 17.424 -6.204 13.702 1.00 80.88 66 GLU A CA 1
ATOM 514 C C . GLU A 1 66 ? 16.458 -5.967 12.536 1.00 80.88 66 GLU A C 1
ATOM 516 O O . GLU A 1 66 ? 15.451 -6.662 12.393 1.00 80.88 66 GLU A O 1
ATOM 521 N N . LEU A 1 67 ? 16.802 -5.032 11.644 1.00 76.88 67 LEU A N 1
ATOM 522 C CA . LEU A 1 67 ? 16.005 -4.727 10.459 1.00 76.88 67 LEU A CA 1
ATOM 523 C C . LEU A 1 67 ? 16.045 -5.883 9.456 1.00 76.88 67 LEU A C 1
ATOM 525 O O . LEU A 1 67 ? 15.019 -6.262 8.895 1.00 76.88 67 LEU A O 1
ATOM 529 N N . ARG A 1 68 ? 17.215 -6.497 9.273 1.00 80.31 68 ARG A N 1
ATOM 530 C CA . ARG A 1 68 ? 17.378 -7.692 8.444 1.00 80.31 68 ARG A CA 1
ATOM 531 C C . ARG A 1 68 ? 16.525 -8.846 8.968 1.00 80.31 68 ARG A C 1
ATOM 533 O O . ARG A 1 68 ? 15.863 -9.502 8.170 1.00 80.31 68 ARG A O 1
ATOM 540 N N . ALA A 1 69 ? 16.495 -9.080 10.281 1.00 78.81 69 ALA A N 1
ATOM 541 C CA . ALA A 1 69 ? 15.658 -10.111 10.892 1.00 78.81 69 ALA A CA 1
ATOM 542 C C . ALA A 1 69 ? 14.159 -9.826 10.693 1.00 78.81 69 ALA A C 1
ATOM 544 O O . ALA A 1 69 ? 13.407 -10.720 10.295 1.00 78.81 69 ALA A O 1
ATOM 545 N N . ALA A 1 70 ? 13.733 -8.573 10.888 1.00 78.19 70 ALA A N 1
ATOM 546 C CA . ALA A 1 70 ? 12.354 -8.158 10.654 1.00 78.19 70 ALA A CA 1
ATOM 547 C C . ALA A 1 70 ? 11.937 -8.377 9.190 1.00 78.19 70 ALA A C 1
ATOM 549 O O . ALA A 1 70 ? 10.948 -9.055 8.927 1.00 78.19 70 ALA A O 1
ATOM 550 N N . LEU A 1 71 ? 12.725 -7.896 8.224 1.00 75.81 71 LEU A N 1
ATOM 551 C CA . LEU A 1 71 ? 12.428 -8.039 6.793 1.00 75.81 71 LEU A CA 1
ATOM 552 C C . LEU A 1 71 ? 12.514 -9.495 6.316 1.00 75.81 71 LEU A C 1
ATOM 554 O O . LEU A 1 71 ? 11.698 -9.941 5.509 1.00 75.81 71 LEU A O 1
ATOM 558 N N . ALA A 1 72 ? 13.450 -10.281 6.854 1.00 72.06 72 ALA A N 1
ATOM 559 C CA . ALA A 1 72 ? 13.578 -11.696 6.526 1.00 72.06 72 ALA A CA 1
ATOM 560 C C . ALA A 1 72 ? 12.327 -12.504 6.921 1.00 72.06 72 ALA A C 1
ATOM 562 O O . ALA A 1 72 ? 12.046 -13.538 6.319 1.00 72.06 72 ALA A O 1
ATOM 563 N N . THR A 1 73 ? 11.535 -12.076 7.896 1.00 77.25 73 THR A N 1
ATOM 564 C CA . THR A 1 73 ? 10.325 -12.822 8.293 1.00 77.25 73 THR A CA 1
ATOM 565 C C . THR A 1 73 ? 9.065 -12.389 7.537 1.00 77.25 73 THR A C 1
ATOM 567 O O . THR A 1 73 ? 8.019 -13.028 7.660 1.00 77.25 73 THR A O 1
ATOM 570 N N . GLN A 1 74 ? 9.153 -11.367 6.681 1.00 84.88 74 GLN A N 1
ATOM 571 C CA . GLN A 1 74 ? 8.005 -10.831 5.956 1.00 84.8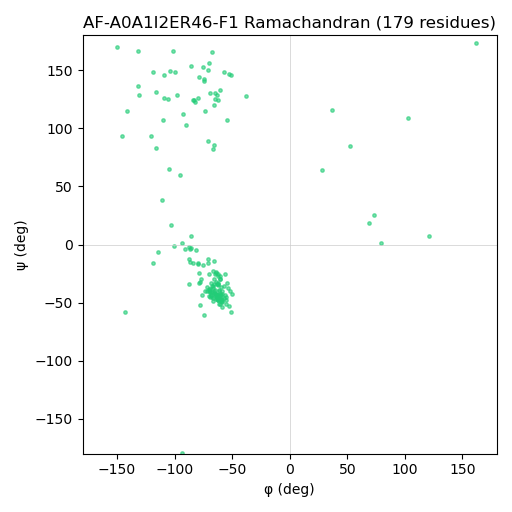8 74 GLN A CA 1
ATOM 572 C C . GLN A 1 74 ? 7.635 -11.673 4.738 1.00 84.88 74 GLN A C 1
ATOM 574 O O . GLN A 1 74 ? 8.420 -11.849 3.809 1.00 84.88 74 GLN A O 1
ATOM 579 N N . MET A 1 75 ? 6.371 -12.092 4.677 1.00 90.12 75 MET A N 1
ATOM 580 C CA . MET A 1 75 ? 5.804 -12.797 3.525 1.00 90.12 75 MET A CA 1
ATOM 581 C C . MET A 1 75 ? 5.976 -12.025 2.203 1.00 90.12 75 MET A C 1
ATOM 583 O O . MET A 1 75 ? 6.173 -12.654 1.168 1.00 90.12 75 MET A O 1
ATOM 587 N N . LEU A 1 76 ? 5.945 -10.686 2.233 1.00 88.12 76 LEU A N 1
ATOM 588 C CA . LEU A 1 76 ? 6.088 -9.829 1.048 1.00 88.12 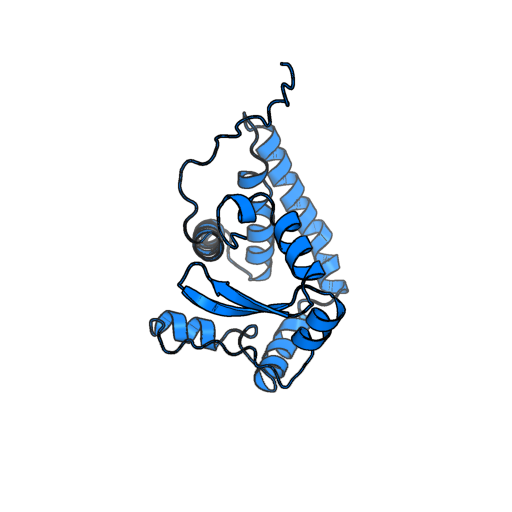76 LEU A CA 1
ATOM 589 C C . LEU A 1 76 ? 7.432 -10.020 0.320 1.00 88.12 76 LEU A C 1
ATOM 591 O O . LEU A 1 76 ? 7.489 -9.874 -0.896 1.00 88.12 76 LEU A O 1
ATOM 595 N N . LEU A 1 77 ? 8.489 -10.383 1.053 1.00 88.44 77 LEU A N 1
ATOM 596 C CA . LEU A 1 77 ? 9.858 -10.521 0.541 1.00 88.44 77 LEU A CA 1
ATOM 597 C C . LEU A 1 77 ? 10.265 -11.987 0.321 1.00 88.44 77 LEU A C 1
ATOM 599 O O . LEU A 1 77 ? 11.452 -12.315 0.237 1.00 88.44 77 LEU A O 1
ATOM 603 N N . ARG A 1 78 ? 9.284 -12.897 0.267 1.00 88.94 78 ARG A N 1
ATOM 604 C CA . ARG A 1 78 ? 9.501 -14.338 0.111 1.00 88.94 78 ARG A CA 1
ATOM 605 C C . ARG A 1 78 ? 8.866 -14.866 -1.170 1.00 88.94 78 ARG A C 1
ATOM 607 O O . ARG A 1 78 ? 7.814 -14.414 -1.621 1.00 88.94 78 ARG A O 1
ATOM 614 N N . ASP A 1 79 ? 9.501 -15.893 -1.718 1.00 91.31 79 ASP A N 1
ATOM 615 C CA . ASP A 1 79 ? 8.970 -16.699 -2.815 1.00 91.31 79 ASP A CA 1
ATOM 616 C C . ASP A 1 79 ? 8.413 -18.026 -2.281 1.00 91.31 79 ASP A C 1
ATOM 618 O O . ASP A 1 79 ? 8.637 -18.3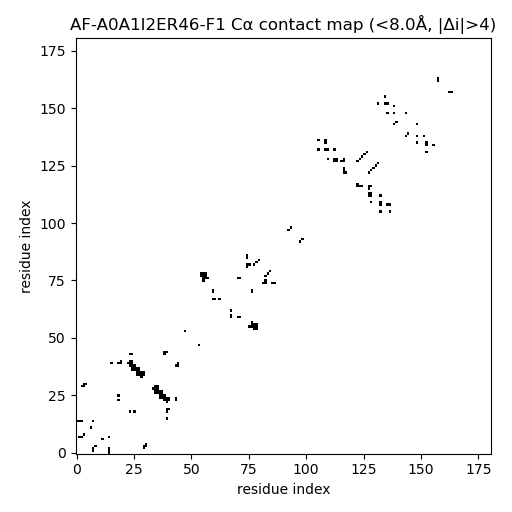72 -1.112 1.00 91.31 79 ASP A O 1
ATOM 622 N N . PRO A 1 80 ? 7.640 -18.778 -3.083 1.00 91.44 80 PRO A N 1
ATOM 623 C CA . PRO A 1 80 ? 7.320 -20.161 -2.756 1.00 91.44 80 PRO A CA 1
ATOM 624 C C . PRO A 1 80 ? 8.595 -20.989 -2.473 1.00 91.44 80 PRO A C 1
ATOM 626 O O . PRO A 1 80 ? 9.628 -20.738 -3.091 1.00 91.44 80 PRO A O 1
ATOM 629 N N . PRO A 1 81 ? 8.542 -21.975 -1.554 1.00 92.56 81 PRO A N 1
ATOM 630 C CA . PRO A 1 81 ? 7.358 -22.430 -0.817 1.00 92.56 81 PRO A CA 1
ATOM 631 C C . PRO A 1 81 ? 7.033 -21.603 0.440 1.00 92.56 81 PRO A C 1
ATOM 633 O O . PRO A 1 81 ? 5.905 -21.677 0.932 1.00 92.56 81 PRO A O 1
ATOM 636 N N . ASP A 1 82 ? 7.968 -20.792 0.946 1.00 92.00 82 ASP A N 1
ATOM 637 C CA . ASP A 1 82 ? 7.796 -20.045 2.200 1.00 92.00 82 ASP A CA 1
ATOM 638 C C . ASP A 1 82 ? 6.651 -19.038 2.137 1.00 92.00 82 ASP A C 1
ATOM 640 O O . ASP A 1 82 ? 5.824 -18.993 3.049 1.00 92.00 82 ASP A O 1
ATOM 644 N N . HIS A 1 83 ? 6.541 -18.289 1.036 1.00 93.12 83 HIS A N 1
ATOM 645 C CA . HIS A 1 83 ? 5.406 -17.393 0.817 1.00 93.12 83 HIS A CA 1
ATOM 646 C C . HIS A 1 83 ? 4.074 -18.145 0.913 1.00 93.12 83 HIS A C 1
ATOM 648 O O . HIS A 1 83 ? 3.152 -17.696 1.587 1.00 93.12 83 HIS A O 1
ATOM 654 N N . THR A 1 84 ? 3.975 -19.316 0.281 1.00 92.75 84 THR A N 1
ATOM 655 C CA . THR A 1 84 ? 2.752 -20.127 0.283 1.00 92.75 84 THR A CA 1
ATOM 656 C C . THR A 1 84 ? 2.414 -20.617 1.688 1.00 92.75 84 THR A C 1
ATOM 658 O O . THR A 1 84 ? 1.253 -20.554 2.093 1.00 92.75 84 THR A O 1
ATOM 661 N N . ARG A 1 85 ? 3.414 -21.067 2.455 1.00 93.38 85 ARG A N 1
ATOM 662 C CA . ARG A 1 85 ? 3.242 -21.494 3.849 1.00 93.38 85 ARG A CA 1
ATOM 663 C C . ARG A 1 85 ? 2.742 -20.346 4.729 1.00 93.38 85 ARG A C 1
ATOM 665 O O . ARG A 1 85 ? 1.735 -20.516 5.408 1.00 93.38 85 ARG A O 1
ATOM 672 N N . LEU A 1 86 ? 3.398 -19.183 4.679 1.00 92.19 86 LEU A N 1
ATOM 673 C CA . LEU A 1 86 ? 3.014 -18.002 5.462 1.00 92.19 86 LEU A CA 1
ATOM 674 C C . LEU A 1 86 ? 1.623 -17.492 5.061 1.00 92.19 86 LEU A C 1
ATOM 676 O O . LEU A 1 86 ? 0.767 -17.284 5.919 1.00 92.19 86 LEU A O 1
ATOM 680 N N . ARG A 1 87 ? 1.351 -17.380 3.755 1.00 93.38 87 ARG A N 1
ATOM 681 C CA . ARG A 1 87 ? 0.063 -16.906 3.230 1.00 93.38 87 ARG A CA 1
ATOM 682 C C . ARG A 1 87 ? -1.099 -17.769 3.692 1.00 93.38 87 ARG A C 1
ATOM 684 O O . ARG A 1 87 ? -2.150 -17.225 4.023 1.00 93.38 87 ARG A O 1
ATOM 691 N N . ARG A 1 88 ? -0.929 -19.094 3.739 1.00 92.06 88 ARG A N 1
ATOM 692 C CA . ARG A 1 88 ? -1.978 -20.019 4.199 1.00 92.06 88 ARG A CA 1
ATOM 693 C C . ARG A 1 88 ? -2.418 -19.743 5.638 1.00 92.06 88 ARG A C 1
ATOM 695 O O . ARG A 1 88 ? -3.610 -19.838 5.907 1.00 92.06 88 ARG A O 1
ATOM 702 N N . LEU A 1 89 ? -1.499 -19.352 6.523 1.00 90.62 89 LEU A N 1
ATOM 703 C CA . LEU A 1 89 ? -1.816 -19.040 7.923 1.00 90.62 89 LEU A CA 1
ATOM 704 C C . LEU A 1 89 ? -2.680 -17.780 8.044 1.00 90.62 89 LEU A C 1
ATOM 706 O O . LEU A 1 89 ? -3.627 -17.745 8.822 1.00 90.62 89 LEU A O 1
ATOM 710 N N . VAL A 1 90 ? -2.376 -16.757 7.241 1.00 88.62 90 VAL A N 1
ATOM 711 C CA . VAL A 1 90 ? -3.015 -15.438 7.358 1.00 88.62 90 VAL A CA 1
ATOM 712 C C . VAL A 1 90 ? -4.308 -15.342 6.538 1.00 88.62 90 VAL A C 1
ATOM 714 O O . VAL A 1 90 ? -5.267 -14.706 6.962 1.00 88.62 90 VAL A O 1
ATOM 717 N N . THR A 1 91 ? -4.391 -16.007 5.378 1.00 90.00 91 THR A N 1
ATOM 718 C CA . THR A 1 91 ? -5.521 -15.849 4.432 1.00 90.00 91 THR A CA 1
ATOM 719 C C . THR A 1 91 ? -6.873 -16.240 5.036 1.00 90.00 91 THR A C 1
ATOM 721 O O . THR A 1 91 ? -7.891 -15.651 4.681 1.00 90.00 91 THR A O 1
ATOM 724 N N . ALA A 1 92 ? -6.902 -17.176 5.990 1.00 85.00 92 ALA A N 1
ATOM 725 C CA . ALA A 1 92 ? -8.131 -17.557 6.687 1.00 85.00 92 ALA A CA 1
ATOM 726 C C . ALA A 1 92 ? -8.777 -16.384 7.455 1.00 85.00 92 ALA A C 1
ATOM 728 O O . ALA A 1 92 ? -9.997 -16.362 7.622 1.00 85.00 92 ALA A O 1
ATOM 729 N N . ALA A 1 93 ? -7.985 -15.395 7.887 1.00 84.31 93 ALA A N 1
ATOM 730 C CA . ALA A 1 93 ? -8.475 -14.184 8.541 1.00 84.31 93 ALA A CA 1
ATOM 731 C C . ALA A 1 93 ? -9.036 -13.140 7.559 1.00 84.31 93 ALA A C 1
ATOM 733 O O . ALA A 1 93 ? -9.922 -12.382 7.937 1.00 84.31 93 ALA A O 1
ATOM 734 N N . PHE A 1 94 ? -8.611 -13.163 6.293 1.00 88.69 94 PHE A N 1
ATOM 735 C CA . PHE A 1 94 ? -8.950 -12.166 5.265 1.00 88.69 94 PHE A CA 1
ATOM 736 C C . PHE A 1 94 ? -9.874 -12.726 4.172 1.00 88.69 94 PHE A C 1
ATOM 738 O O . PHE A 1 94 ? -9.713 -12.448 2.985 1.00 88.69 94 PHE A O 1
ATOM 745 N N . THR A 1 95 ? -10.838 -13.566 4.555 1.00 91.00 95 THR A N 1
ATOM 746 C CA . THR A 1 95 ? -11.868 -14.047 3.617 1.00 91.00 95 THR A CA 1
ATOM 747 C C . THR A 1 95 ? -12.902 -12.950 3.340 1.00 91.00 95 THR A C 1
ATOM 749 O O . THR A 1 95 ? -13.158 -12.150 4.240 1.00 91.00 95 THR A O 1
ATOM 752 N N . PRO A 1 96 ? -13.580 -12.940 2.172 1.00 93.69 96 PRO A N 1
ATOM 753 C CA . PRO A 1 96 ? -14.593 -11.927 1.857 1.00 93.69 96 PRO A CA 1
ATOM 754 C C . PRO A 1 96 ? -15.642 -11.747 2.959 1.00 93.69 96 PRO A C 1
ATOM 756 O O . PRO A 1 96 ? -15.943 -10.624 3.346 1.00 93.69 96 PRO A O 1
ATOM 759 N N . ARG A 1 97 ? -16.125 -12.854 3.541 1.00 93.25 97 ARG A N 1
ATOM 760 C CA . ARG A 1 97 ? -17.082 -12.833 4.656 1.00 93.25 97 ARG A CA 1
ATOM 761 C C . ARG A 1 97 ? -16.513 -12.163 5.910 1.00 93.25 97 ARG A C 1
ATOM 763 O O . ARG A 1 97 ? -17.219 -11.394 6.552 1.00 93.25 97 ARG A O 1
ATOM 770 N N . ARG A 1 98 ? -15.263 -12.464 6.286 1.00 89.12 98 ARG A N 1
ATOM 771 C CA . ARG A 1 98 ? -14.624 -11.843 7.460 1.00 89.12 98 ARG A CA 1
ATOM 772 C C . ARG A 1 98 ? -14.342 -10.366 7.220 1.00 89.12 98 ARG A C 1
ATOM 774 O O . ARG A 1 98 ? -14.588 -9.572 8.112 1.00 89.12 98 ARG A O 1
ATOM 781 N N . THR A 1 99 ? -13.908 -10.000 6.017 1.00 90.75 99 THR A N 1
ATOM 782 C CA . THR A 1 99 ? -13.706 -8.599 5.638 1.00 90.75 99 THR A CA 1
ATOM 783 C C . THR A 1 99 ? -15.020 -7.817 5.655 1.00 90.75 99 THR A C 1
ATOM 785 O O . T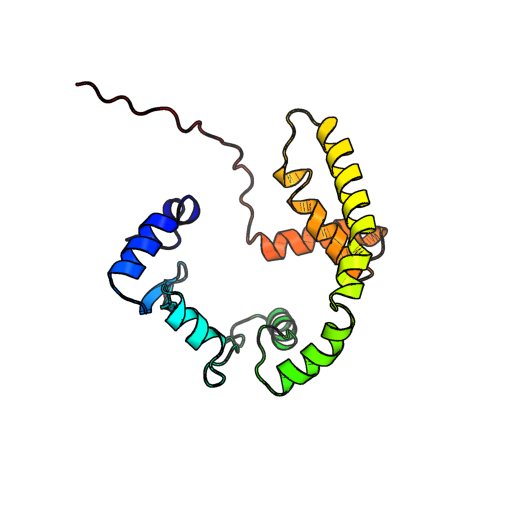HR A 1 99 ? -15.055 -6.730 6.211 1.00 90.75 99 THR A O 1
ATOM 788 N N . GLN A 1 100 ? -16.117 -8.377 5.135 1.00 93.25 100 GLN A N 1
ATOM 789 C CA . GLN A 1 100 ? -17.446 -7.751 5.208 1.00 93.25 100 GLN A CA 1
ATOM 790 C C . GLN A 1 100 ? -17.942 -7.583 6.648 1.00 93.25 100 GLN A C 1
ATOM 792 O O . GLN A 1 100 ? -18.583 -6.589 6.969 1.00 93.25 100 GLN A O 1
ATOM 797 N N . ALA A 1 101 ? -17.613 -8.516 7.545 1.00 92.06 101 ALA A N 1
ATOM 798 C CA . ALA A 1 101 ? -17.960 -8.391 8.959 1.00 92.06 101 ALA A CA 1
ATOM 799 C C . ALA A 1 101 ? -17.249 -7.215 9.661 1.00 92.06 101 ALA A C 1
ATOM 801 O O . ALA A 1 101 ? -17.666 -6.828 10.750 1.00 92.06 101 ALA A O 1
ATOM 802 N N . LEU A 1 102 ? -16.209 -6.629 9.050 1.00 92.19 102 LEU A N 1
ATOM 803 C CA . LEU A 1 102 ? -15.547 -5.427 9.565 1.00 92.19 102 LEU A CA 1
ATOM 804 C C . LEU A 1 102 ? -16.313 -4.143 9.243 1.00 92.19 102 LEU A C 1
ATOM 806 O O . LEU A 1 102 ? -16.045 -3.135 9.886 1.00 92.19 102 LEU A O 1
ATOM 810 N N . THR A 1 103 ? -17.254 -4.153 8.293 1.00 94.94 103 THR A N 1
ATOM 811 C CA . THR A 1 103 ? -17.955 -2.940 7.845 1.00 94.94 103 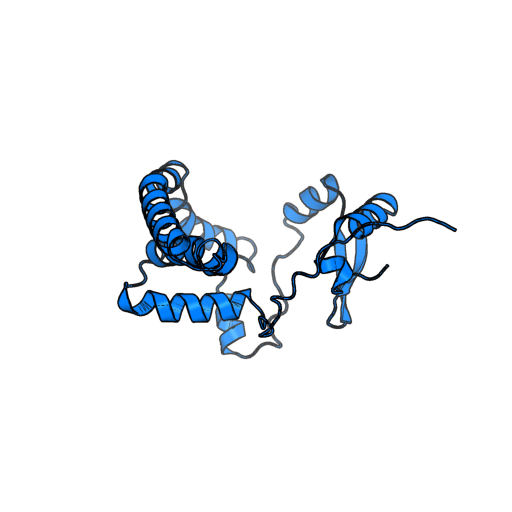THR A CA 1
ATOM 812 C C . THR A 1 103 ? -18.580 -2.147 8.998 1.00 94.94 103 THR A C 1
ATOM 814 O O . THR A 1 103 ? -18.180 -0.996 9.157 1.00 94.94 103 THR A O 1
ATOM 817 N N . PRO A 1 104 ? -19.412 -2.732 9.887 1.00 96.06 104 PRO A N 1
ATOM 818 C CA . PRO A 1 104 ? -20.004 -1.970 10.994 1.00 96.06 104 PRO A CA 1
ATOM 819 C C . PRO A 1 104 ? -18.955 -1.409 11.958 1.00 96.06 104 PRO A C 1
ATOM 821 O O . PRO A 1 104 ? -19.169 -0.420 12.655 1.00 96.06 104 PRO A O 1
ATOM 824 N N . HIS A 1 105 ? -17.802 -2.076 12.040 1.00 92.56 105 HIS A N 1
ATOM 825 C CA . HIS A 1 105 ? -16.714 -1.637 12.890 1.00 92.56 105 HIS A CA 1
ATOM 826 C C . HIS A 1 105 ? -15.951 -0.451 12.295 1.00 92.56 105 HIS A C 1
ATOM 828 O O . HIS A 1 105 ? -15.665 0.498 13.022 1.00 92.56 105 HIS A O 1
ATOM 834 N N . ILE A 1 106 ? -15.668 -0.500 10.994 1.00 96.38 106 ILE A N 1
ATOM 835 C CA . ILE A 1 106 ? -15.044 0.592 10.245 1.00 96.38 106 ILE A CA 1
ATOM 836 C C . ILE A 1 106 ? -15.970 1.812 10.233 1.00 96.38 106 ILE A C 1
ATOM 838 O O . ILE A 1 106 ? -15.494 2.906 10.503 1.00 96.38 106 ILE A O 1
ATOM 842 N N . GLU A 1 107 ? -17.276 1.621 10.011 1.00 97.94 107 GLU A N 1
ATOM 843 C CA . GLU A 1 107 ? -18.283 2.695 10.039 1.00 97.94 107 GLU A CA 1
ATOM 844 C C . GLU A 1 107 ? -18.254 3.458 11.364 1.00 97.94 107 GLU A C 1
ATOM 846 O O . GLU A 1 107 ? -18.112 4.672 11.363 1.00 97.94 107 GLU A O 1
ATOM 851 N N . ARG A 1 108 ? -18.231 2.760 12.505 1.00 97.06 108 ARG A N 1
ATOM 852 C CA . ARG A 1 108 ? -18.134 3.418 13.818 1.00 97.06 108 ARG A CA 1
ATOM 853 C C . ARG A 1 108 ? -16.842 4.228 13.997 1.00 97.06 108 ARG A C 1
ATOM 855 O O . ARG A 1 108 ? -16.865 5.273 14.641 1.00 97.06 108 ARG A O 1
ATOM 862 N N . ILE A 1 109 ? -15.701 3.731 13.504 1.00 96.00 109 ILE A N 1
ATOM 863 C CA . ILE A 1 109 ? -14.440 4.493 13.561 1.00 96.00 109 ILE A CA 1
ATOM 864 C C . ILE A 1 109 ? -14.557 5.729 12.669 1.00 96.00 109 ILE A C 1
ATOM 866 O O . ILE A 1 109 ? -14.203 6.824 13.094 1.00 96.00 109 ILE A O 1
ATOM 870 N N . THR A 1 110 ? -15.078 5.551 11.456 1.00 98.19 110 THR A N 1
ATOM 871 C CA . THR A 1 110 ? -15.342 6.630 10.508 1.00 98.19 110 THR A CA 1
ATOM 872 C C . THR A 1 110 ? -16.228 7.708 11.124 1.00 98.19 110 THR A C 1
ATOM 874 O O . THR A 1 110 ? -15.822 8.864 11.108 1.00 98.19 110 THR A O 1
ATOM 877 N N . ASP A 1 111 ? -17.369 7.343 11.709 1.00 98.31 111 ASP A N 1
ATOM 878 C CA . ASP A 1 111 ? -18.312 8.283 12.321 1.00 98.31 111 ASP A CA 1
ATOM 879 C C . ASP A 1 111 ? -17.634 9.091 13.429 1.00 98.31 111 ASP A C 1
ATOM 881 O O . ASP A 1 111 ? -17.642 10.317 13.391 1.00 98.31 111 ASP A O 1
ATOM 885 N N . ARG A 1 112 ? -16.928 8.418 14.348 1.00 97.12 112 ARG A N 1
ATOM 886 C CA . ARG A 1 112 ? -16.198 9.093 15.430 1.00 97.12 112 ARG A CA 1
ATOM 887 C C . ARG A 1 112 ? -15.149 10.075 14.905 1.00 97.12 112 ARG A C 1
ATOM 889 O O . ARG A 1 112 ? -15.072 11.199 15.387 1.00 97.12 112 ARG A O 1
ATOM 896 N N . LEU A 1 113 ? -14.337 9.664 13.929 1.00 96.31 113 LEU A N 1
ATOM 897 C CA . LEU A 1 113 ? -13.303 10.534 13.358 1.00 96.31 113 LEU A CA 1
ATOM 898 C C . LEU A 1 113 ? -13.912 11.730 12.610 1.00 96.31 113 LEU A C 1
ATOM 900 O O . LEU A 1 113 ? -13.332 12.813 12.614 1.00 96.31 113 LEU A O 1
ATOM 904 N N . LEU A 1 114 ? -15.069 11.552 11.965 1.00 97.88 114 LEU A N 1
ATOM 905 C CA . LEU A 1 114 ? -15.788 12.639 11.300 1.00 97.88 114 LEU A CA 1
ATOM 906 C C . LEU A 1 114 ? -16.429 13.606 12.303 1.00 97.88 114 LEU A C 1
ATOM 908 O O . LEU A 1 114 ? -16.355 14.815 12.080 1.00 97.88 114 LEU A O 1
ATOM 912 N N . ASP A 1 115 ? -16.994 13.099 13.400 1.00 97.62 115 ASP A N 1
ATOM 913 C CA . ASP A 1 115 ? -17.529 13.912 14.496 1.00 97.62 115 ASP A CA 1
ATOM 914 C C . ASP A 1 115 ? -16.422 14.764 15.136 1.00 97.62 115 ASP A C 1
ATOM 916 O O . ASP A 1 115 ? -16.576 15.979 15.280 1.00 97.62 115 ASP A O 1
ATOM 920 N N . ASP A 1 116 ? -15.268 14.157 15.436 1.00 95.25 116 ASP A N 1
ATOM 921 C CA . ASP A 1 116 ? -14.099 14.861 15.972 1.00 95.25 116 ASP A CA 1
ATOM 922 C C . ASP A 1 116 ? -13.614 15.942 14.983 1.00 95.25 116 ASP A C 1
ATOM 924 O O . ASP A 1 116 ? -13.416 17.104 15.357 1.00 95.25 116 ASP A O 1
ATOM 928 N N . LEU A 1 117 ? -13.494 15.598 13.694 1.00 96.38 117 LEU A N 1
ATOM 929 C CA . LEU A 1 117 ? -13.069 16.523 12.639 1.00 96.38 117 LEU A CA 1
ATOM 930 C C . LEU A 1 117 ? -14.037 17.700 12.454 1.00 96.38 117 LEU A C 1
ATOM 932 O O . LEU A 1 117 ? -13.588 18.809 12.159 1.00 96.38 117 LEU A O 1
ATOM 936 N N . ALA A 1 118 ? -15.344 17.492 12.640 1.00 95.38 118 ALA A N 1
ATOM 937 C CA . ALA A 1 118 ? -16.354 18.543 12.518 1.00 95.38 118 ALA A CA 1
ATOM 938 C C . ALA A 1 118 ? -16.188 19.653 13.570 1.00 95.38 118 ALA A C 1
ATOM 940 O O . ALA A 1 118 ? -16.617 20.786 13.345 1.00 95.38 118 ALA A O 1
ATOM 941 N N . THR A 1 119 ? -15.538 19.349 14.698 1.00 94.69 119 THR A N 1
ATOM 942 C CA . THR A 1 119 ? -15.233 20.330 15.752 1.00 94.69 119 THR A CA 1
ATOM 943 C C . THR A 1 119 ? -13.907 21.071 15.538 1.00 94.69 119 THR A C 1
ATOM 945 O O . THR A 1 119 ? -13.660 22.090 16.188 1.00 94.69 119 THR A O 1
ATOM 948 N N . ALA A 1 120 ? -13.056 20.605 14.618 1.00 92.44 120 ALA A N 1
ATOM 949 C CA . ALA A 1 120 ? -11.752 21.199 14.342 1.00 92.44 120 ALA A CA 1
ATOM 950 C C . ALA A 1 120 ? -11.855 22.454 13.457 1.00 92.44 120 ALA A C 1
ATOM 952 O O . ALA A 1 120 ? -12.652 22.523 12.521 1.00 92.44 120 ALA A O 1
ATOM 953 N N . SER A 1 121 ? -10.995 23.448 13.708 1.00 90.62 121 SER A N 1
ATOM 954 C CA . SER A 1 121 ? -10.933 24.675 12.906 1.00 90.62 121 SER A CA 1
ATOM 955 C C . SER A 1 121 ? -9.485 25.151 12.696 1.00 90.62 121 SER A C 1
ATOM 957 O O . SER A 1 121 ? -8.837 25.546 13.668 1.00 90.62 121 SER A O 1
ATOM 959 N N . PRO A 1 122 ? -8.967 25.149 11.450 1.00 90.75 122 PRO A N 1
ATOM 960 C CA . PRO A 1 122 ? -9.582 24.559 10.260 1.00 90.75 122 PRO A CA 1
ATOM 961 C C . PRO A 1 122 ? -9.570 23.018 10.324 1.00 90.75 122 PRO A C 1
ATOM 963 O O . PRO A 1 122 ? -8.640 22.443 10.891 1.00 90.75 122 PRO A O 1
ATOM 966 N N . PRO A 1 123 ? -10.547 22.332 9.710 1.00 93.50 123 PRO A N 1
ATOM 967 C CA . PRO A 1 123 ? -10.505 20.878 9.605 1.00 93.50 123 PRO A CA 1
ATOM 968 C C . PRO A 1 123 ? -9.380 20.429 8.655 1.00 93.50 123 PRO A C 1
ATOM 970 O O . PRO A 1 123 ? -9.289 20.903 7.517 1.00 93.50 123 PRO A O 1
ATOM 973 N N . ASP A 1 124 ? -8.552 19.475 9.097 1.00 94.19 124 ASP A N 1
ATOM 974 C CA . ASP A 1 124 ? -7.605 18.744 8.246 1.00 94.19 124 ASP A CA 1
ATOM 975 C C . ASP A 1 124 ? -8.044 17.284 8.075 1.00 94.19 124 ASP A C 1
ATOM 977 O O . ASP A 1 124 ? -7.910 16.455 8.973 1.00 94.19 124 ASP A O 1
ATOM 981 N N . LEU A 1 125 ? -8.541 16.961 6.880 1.00 95.75 125 LEU A N 1
ATOM 982 C CA . LEU A 1 125 ? -9.001 15.619 6.528 1.00 95.75 125 LEU A CA 1
ATOM 983 C C . LEU A 1 125 ? -7.870 14.575 6.521 1.00 95.75 125 LEU A C 1
ATOM 985 O O . LEU A 1 125 ? -8.139 13.385 6.672 1.00 95.75 125 LEU A O 1
ATOM 989 N N . ILE A 1 126 ? -6.612 14.977 6.318 1.00 92.38 126 ILE A N 1
ATOM 990 C CA . ILE A 1 126 ? -5.493 14.029 6.296 1.00 92.38 126 ILE A CA 1
ATOM 991 C C . ILE A 1 126 ? -5.176 13.573 7.715 1.00 92.38 126 ILE A C 1
ATOM 993 O O . ILE A 1 126 ? -5.281 12.381 8.009 1.00 92.38 126 ILE A O 1
ATOM 997 N N . ASP A 1 127 ? -4.817 14.516 8.581 1.00 89.62 127 ASP A N 1
ATOM 998 C CA . ASP A 1 127 ? -4.367 14.203 9.935 1.00 89.62 127 ASP A CA 1
ATOM 999 C C . ASP A 1 127 ? -5.540 13.841 10.864 1.00 89.62 127 ASP A C 1
ATOM 1001 O O . ASP A 1 127 ? -5.376 12.994 11.738 1.00 89.62 127 ASP A O 1
ATOM 1005 N N . GLY A 1 128 ? -6.737 14.390 10.627 1.00 91.38 128 GLY A N 1
ATOM 1006 C CA . GLY A 1 128 ? -7.934 14.105 11.425 1.00 91.38 128 GLY A CA 1
ATOM 1007 C C . GLY A 1 128 ? -8.742 12.875 10.995 1.00 91.38 128 GLY A C 1
ATOM 1008 O O . GLY A 1 128 ? -9.571 12.410 11.767 1.00 91.38 128 GLY A O 1
ATOM 1009 N N . TYR A 1 129 ? -8.527 12.325 9.791 1.00 94.69 129 TYR A N 1
ATOM 1010 C CA . TYR A 1 129 ? -9.345 11.207 9.288 1.00 94.69 129 TYR A CA 1
ATOM 1011 C C . TYR A 1 129 ? -8.556 10.173 8.473 1.00 94.69 129 TYR A C 1
ATOM 1013 O O . TYR A 1 129 ? -8.517 8.996 8.831 1.00 94.69 129 TYR A O 1
ATOM 1021 N N . ALA A 1 130 ? -7.900 10.585 7.382 1.00 94.44 130 ALA A N 1
ATOM 1022 C CA . ALA A 1 130 ? -7.326 9.649 6.411 1.00 94.44 130 ALA A CA 1
ATOM 1023 C C . ALA A 1 130 ? -6.127 8.849 6.949 1.00 94.44 130 ALA A C 1
ATOM 1025 O O . ALA A 1 130 ? -5.931 7.702 6.550 1.00 94.44 130 ALA A O 1
ATOM 1026 N N . VAL A 1 131 ? -5.322 9.445 7.833 1.00 90.75 131 VAL A N 1
ATOM 1027 C CA . VAL A 1 131 ? -4.224 8.763 8.533 1.00 90.75 131 VAL A CA 1
ATOM 1028 C C . VAL A 1 131 ? -4.732 7.887 9.688 1.00 90.75 131 VAL A C 1
ATOM 1030 O O . VAL A 1 131 ? -4.365 6.710 9.711 1.00 90.75 131 VAL A O 1
ATOM 1033 N N . PRO A 1 132 ? -5.553 8.385 10.638 1.00 91.50 132 PRO A N 1
ATOM 1034 C CA . PRO A 1 132 ? -5.968 7.579 11.785 1.00 91.50 132 PRO A CA 1
ATOM 1035 C C . PRO A 1 132 ? -6.853 6.386 11.408 1.00 91.50 132 PRO A C 1
ATOM 1037 O O . PRO A 1 132 ? -6.618 5.298 11.928 1.00 91.50 132 PRO A O 1
ATOM 1040 N N . LEU A 1 133 ? -7.799 6.532 10.471 1.00 94.69 133 LEU A N 1
ATOM 1041 C CA . LEU A 1 133 ? -8.752 5.469 10.121 1.00 94.69 133 LEU A CA 1
ATOM 1042 C C . LEU A 1 133 ? -8.087 4.110 9.803 1.00 94.69 133 LEU A C 1
ATOM 1044 O O . LEU A 1 133 ? -8.404 3.125 10.474 1.00 94.69 133 LEU A O 1
ATOM 1048 N N . PRO A 1 134 ? -7.166 3.994 8.822 1.00 93.06 134 PRO A N 1
ATOM 1049 C CA . PRO A 1 134 ? -6.536 2.710 8.519 1.00 93.06 134 PRO A CA 1
ATOM 1050 C C . PRO A 1 134 ? -5.646 2.195 9.658 1.00 93.06 134 PRO A C 1
ATOM 1052 O O . PRO A 1 134 ? -5.527 0.978 9.805 1.00 93.06 134 PRO A O 1
ATOM 1055 N N . LEU A 1 135 ? -5.036 3.084 10.453 1.00 91.25 135 LEU A N 1
ATOM 1056 C CA . LEU A 1 135 ? -4.182 2.710 11.585 1.00 91.25 135 LEU A CA 1
ATOM 1057 C C . LEU A 1 135 ? -4.991 2.107 12.740 1.00 91.25 135 LEU A C 1
ATOM 1059 O O . LEU A 1 135 ? -4.576 1.092 13.300 1.00 91.25 135 LEU A O 1
ATOM 1063 N N . GLU A 1 136 ? -6.168 2.657 13.039 1.00 91.44 136 GLU A N 1
ATOM 1064 C CA . GLU A 1 136 ? -7.054 2.081 14.052 1.00 91.44 136 GLU A CA 1
ATOM 1065 C C . GLU A 1 136 ? -7.574 0.722 13.606 1.00 91.44 136 GLU A C 1
ATOM 1067 O O . GLU A 1 136 ? -7.443 -0.256 14.338 1.00 91.44 136 GLU A O 1
ATOM 1072 N N . VAL A 1 137 ? -8.080 0.635 12.371 1.00 92.19 137 VAL A N 1
ATOM 1073 C CA . VAL A 1 137 ? -8.615 -0.613 11.816 1.00 92.19 137 VAL A CA 1
ATOM 1074 C C . VAL A 1 137 ? -7.566 -1.725 11.851 1.00 92.19 137 VAL A C 1
ATOM 1076 O O . VAL A 1 137 ? -7.868 -2.838 12.281 1.00 92.19 137 VAL A O 1
ATOM 1079 N N . ILE A 1 138 ? -6.323 -1.455 11.430 1.00 89.94 138 ILE A N 1
ATOM 1080 C CA . ILE A 1 138 ? -5.274 -2.481 11.472 1.00 89.94 138 ILE A CA 1
ATOM 1081 C C . ILE A 1 138 ? -4.814 -2.784 12.902 1.00 89.94 138 ILE A C 1
ATOM 1083 O O . ILE A 1 138 ? -4.562 -3.947 13.207 1.00 89.94 138 ILE A O 1
ATOM 1087 N N . GLY A 1 139 ? -4.747 -1.787 13.790 1.00 90.56 139 GLY A N 1
ATOM 1088 C CA . GLY A 1 139 ? -4.412 -1.991 15.201 1.00 90.56 139 GLY A CA 1
ATOM 1089 C C . GLY A 1 139 ? -5.415 -2.913 15.898 1.00 90.56 139 GLY A C 1
ATOM 1090 O O . GLY A 1 139 ? -5.025 -3.854 16.584 1.00 90.56 139 GLY A O 1
ATOM 1091 N N . GLU A 1 140 ? -6.709 -2.711 15.648 1.00 88.25 140 GLU A N 1
ATOM 1092 C CA . GLU A 1 140 ? -7.785 -3.572 16.150 1.00 88.25 140 GLU A CA 1
ATOM 1093 C C . GLU A 1 140 ? -7.686 -4.997 15.595 1.00 88.25 140 GLU A C 1
ATOM 1095 O O . GLU A 1 140 ? -7.757 -5.968 16.348 1.00 88.25 140 GLU A O 1
ATOM 1100 N N . LEU A 1 141 ? -7.458 -5.134 14.284 1.00 88.00 141 LEU A N 1
ATOM 1101 C CA . LEU A 1 141 ? -7.291 -6.435 13.627 1.00 88.00 141 LEU A CA 1
ATOM 1102 C C . LEU A 1 141 ? -6.084 -7.222 14.147 1.00 88.00 141 LEU A C 1
ATOM 1104 O O . LEU A 1 141 ? -6.127 -8.452 14.188 1.00 88.00 141 LEU A O 1
ATOM 1108 N N . LEU A 1 142 ? -5.014 -6.526 14.530 1.00 89.06 142 LEU A N 1
ATOM 1109 C CA . LEU A 1 142 ? -3.821 -7.118 15.136 1.00 89.06 142 LEU A CA 1
ATOM 1110 C C . LEU A 1 142 ? -3.988 -7.394 16.638 1.00 89.06 142 LEU A C 1
ATOM 1112 O O . LEU A 1 142 ? -3.101 -7.996 17.241 1.00 89.06 142 LEU A O 1
ATOM 1116 N N . GLY A 1 143 ? -5.111 -6.988 17.238 1.00 90.25 143 GLY A N 1
ATOM 1117 C CA . GLY A 1 143 ? -5.379 -7.165 18.662 1.00 90.25 143 GLY A CA 1
ATOM 1118 C C . GLY A 1 143 ? -4.563 -6.234 19.560 1.00 90.25 143 GLY A C 1
ATOM 1119 O O . GLY A 1 143 ? -4.319 -6.581 20.713 1.00 90.25 143 GLY A O 1
ATOM 1120 N N . ILE A 1 144 ? -4.129 -5.074 19.051 1.00 92.38 144 ILE A N 1
ATOM 1121 C CA . ILE A 1 144 ? -3.382 -4.084 19.833 1.00 92.38 144 ILE A CA 1
ATOM 1122 C C . ILE A 1 144 ? -4.298 -3.513 20.934 1.00 92.38 144 ILE A C 1
ATOM 1124 O O . ILE A 1 144 ? -5.347 -2.928 20.614 1.00 92.38 144 ILE A O 1
ATOM 1128 N N . PRO A 1 145 ? -3.935 -3.665 22.225 1.00 90.81 145 PRO A N 1
ATOM 1129 C CA . PRO A 1 145 ? -4.704 -3.111 23.335 1.00 90.81 145 PRO A CA 1
ATOM 1130 C C . PRO A 1 145 ? -4.873 -1.600 23.199 1.00 90.81 145 PRO A C 1
ATOM 1132 O O . PRO A 1 145 ? -3.984 -0.916 22.702 1.00 90.81 145 PRO A O 1
ATOM 1135 N N . ALA A 1 146 ? -5.992 -1.056 23.685 1.00 83.12 146 ALA A N 1
ATOM 1136 C CA . ALA A 1 146 ? -6.290 0.374 23.564 1.00 83.12 146 ALA A CA 1
ATOM 1137 C C . ALA A 1 146 ? -5.167 1.281 24.106 1.00 83.12 146 ALA A C 1
ATOM 1139 O O . ALA A 1 146 ? -4.867 2.301 23.492 1.00 83.12 146 ALA A O 1
ATOM 1140 N N . ALA A 1 147 ? -4.513 0.873 25.201 1.00 87.88 147 ALA A N 1
ATOM 1141 C CA . ALA A 1 147 ? -3.395 1.598 25.808 1.00 87.88 147 ALA A CA 1
ATOM 1142 C C . ALA A 1 147 ? -2.149 1.693 24.903 1.00 87.88 147 ALA A C 1
ATOM 1144 O O . ALA A 1 147 ? -1.378 2.637 25.036 1.00 87.88 147 ALA A O 1
ATOM 1145 N N . ASP A 1 148 ? -1.985 0.761 23.960 1.00 90.88 148 ASP A N 1
ATOM 1146 C CA . ASP A 1 148 ? -0.811 0.663 23.087 1.00 90.88 148 ASP A CA 1
ATOM 1147 C C . ASP A 1 148 ? -1.061 1.239 21.682 1.00 90.88 148 ASP A C 1
ATOM 1149 O O . ASP A 1 148 ? -0.159 1.258 20.840 1.00 90.88 148 ASP A O 1
ATOM 1153 N N . ARG A 1 149 ? -2.280 1.722 21.398 1.00 82.62 149 ARG A N 1
ATOM 1154 C CA . ARG A 1 149 ? -2.655 2.211 20.061 1.00 82.62 149 ARG A CA 1
ATOM 1155 C C . ARG A 1 149 ? -1.923 3.493 19.682 1.00 82.62 149 ARG A C 1
ATOM 1157 O O . ARG A 1 149 ? -1.422 3.577 18.569 1.00 82.62 149 ARG A O 1
ATOM 1164 N N . GLU A 1 150 ? -1.801 4.470 20.576 1.00 84.88 150 GLU A N 1
ATOM 1165 C CA . GLU A 1 150 ? -1.093 5.723 20.259 1.00 84.88 150 GLU A CA 1
ATOM 1166 C C . GLU A 1 150 ? 0.402 5.483 19.940 1.00 84.88 150 GLU A C 1
ATOM 1168 O O . GLU A 1 150 ? 0.837 5.874 18.849 1.00 84.88 150 GLU A O 1
ATOM 1173 N N . PRO A 1 151 ? 1.158 4.710 20.750 1.00 87.69 151 PRO A N 1
ATOM 1174 C CA . PRO A 1 151 ? 2.513 4.301 20.384 1.00 87.69 151 PRO A CA 1
ATOM 1175 C C . PRO A 1 151 ? 2.572 3.556 19.043 1.00 87.69 151 PRO A C 1
ATOM 1177 O O . PRO A 1 151 ? 3.419 3.854 18.196 1.00 87.69 151 PRO A O 1
ATOM 1180 N N . PHE A 1 152 ? 1.635 2.631 18.802 1.00 88.12 152 PHE A N 1
ATOM 1181 C CA . PHE A 1 152 ? 1.545 1.886 17.546 1.00 88.12 152 PHE A CA 1
ATOM 1182 C C . PHE A 1 152 ? 1.320 2.795 16.328 1.00 88.12 152 PHE A C 1
ATOM 1184 O O . PHE A 1 152 ? 1.967 2.607 15.291 1.00 88.12 152 PHE A O 1
ATOM 1191 N N . HIS A 1 153 ? 0.445 3.797 16.440 1.00 83.75 153 HIS A N 1
ATOM 1192 C CA . HIS A 1 153 ? 0.197 4.784 15.388 1.00 83.75 153 HIS A CA 1
ATOM 1193 C C . HIS A 1 153 ? 1.457 5.591 15.075 1.00 83.75 153 HIS A C 1
ATOM 1195 O O . HIS A 1 153 ? 1.801 5.773 13.901 1.00 83.75 153 HIS A O 1
ATOM 1201 N N . THR A 1 154 ? 2.171 6.029 16.113 1.00 85.62 154 THR A N 1
ATOM 1202 C CA . THR A 1 154 ? 3.416 6.792 15.987 1.00 85.62 154 THR A CA 1
ATOM 1203 C C . THR A 1 154 ? 4.502 5.974 15.283 1.00 85.62 154 THR A C 1
ATOM 1205 O O . THR A 1 154 ? 5.099 6.445 14.310 1.00 85.62 154 THR A O 1
ATOM 1208 N N . TRP A 1 155 ? 4.722 4.719 15.688 1.00 87.69 155 TRP A N 1
ATOM 1209 C CA . TRP A 1 155 ? 5.707 3.842 15.041 1.00 87.69 155 TRP A CA 1
ATOM 1210 C C . TRP A 1 155 ? 5.333 3.506 13.595 1.00 87.69 155 TRP A C 1
ATOM 1212 O O . TRP A 1 155 ? 6.185 3.563 12.705 1.00 87.69 155 TRP A O 1
ATOM 1222 N N . SER A 1 156 ? 4.057 3.211 13.339 1.00 85.19 156 SER A N 1
ATOM 1223 C CA . SER A 1 156 ? 3.555 2.892 11.997 1.00 85.19 156 SER A CA 1
ATOM 1224 C C . SER A 1 156 ? 3.696 4.080 11.045 1.00 85.19 156 SER A C 1
ATOM 1226 O O . SER A 1 156 ? 4.157 3.927 9.911 1.00 85.19 156 SER A O 1
ATOM 1228 N N . SER A 1 157 ? 3.376 5.284 11.523 1.00 79.88 157 SER A N 1
ATOM 1229 C CA . SER A 1 157 ? 3.527 6.525 10.759 1.00 79.88 157 SER A CA 1
ATOM 1230 C C . SER A 1 157 ? 4.991 6.851 10.483 1.00 79.88 157 SER A C 1
ATOM 1232 O O . SER A 1 157 ? 5.318 7.297 9.386 1.00 79.88 157 SER A O 1
ATOM 1234 N N . ALA A 1 158 ? 5.896 6.594 11.431 1.00 80.50 158 ALA A N 1
ATOM 1235 C CA . ALA A 1 158 ? 7.330 6.775 11.218 1.00 80.50 158 ALA A CA 1
ATOM 1236 C C . ALA A 1 158 ? 7.884 5.809 10.155 1.00 80.50 158 ALA A C 1
ATOM 1238 O O . ALA A 1 158 ? 8.705 6.212 9.327 1.00 80.50 158 ALA A O 1
ATOM 1239 N N . LEU A 1 159 ? 7.403 4.561 10.146 1.00 75.88 159 LEU A N 1
ATOM 1240 C CA . LEU A 1 159 ? 7.823 3.527 9.199 1.00 75.88 159 LEU A CA 1
ATOM 1241 C C . LEU A 1 159 ? 7.329 3.802 7.771 1.00 75.88 159 LEU A C 1
ATOM 1243 O O . LEU A 1 159 ? 8.103 3.682 6.825 1.00 75.88 159 LEU A O 1
ATOM 1247 N N . LEU A 1 160 ? 6.063 4.196 7.608 1.00 71.44 160 LEU A N 1
ATOM 1248 C CA . LEU A 1 160 ? 5.475 4.517 6.299 1.00 71.44 160 LEU A CA 1
ATOM 1249 C C . LEU A 1 160 ? 5.871 5.909 5.798 1.00 71.44 160 LEU A C 1
ATOM 1251 O O . LEU A 1 160 ? 5.995 6.139 4.598 1.00 71.44 160 LEU A O 1
ATOM 1255 N N . GLY A 1 161 ? 6.042 6.845 6.726 1.00 61.97 161 GLY A N 1
ATOM 1256 C CA . GLY A 1 161 ? 6.211 8.259 6.443 1.00 61.97 161 GLY A CA 1
ATOM 1257 C C . GLY A 1 161 ? 7.637 8.690 6.152 1.00 61.97 161 GLY A C 1
ATOM 1258 O O . GLY A 1 161 ? 7.800 9.876 5.895 1.00 61.97 161 GLY A O 1
ATOM 1259 N N . GLY A 1 162 ? 8.641 7.797 6.221 1.00 41.81 162 GLY A N 1
ATOM 1260 C CA . GLY A 1 162 ? 10.029 8.043 5.799 1.00 41.81 162 GLY A CA 1
ATOM 1261 C C . GLY A 1 162 ? 10.454 9.513 5.906 1.00 41.81 162 GLY A C 1
ATOM 1262 O O . GLY A 1 162 ? 10.667 10.160 4.891 1.00 41.81 162 GLY A O 1
ATOM 1263 N N . ARG A 1 163 ? 10.482 10.064 7.131 1.00 37.88 163 ARG A N 1
ATOM 1264 C CA . ARG A 1 163 ? 10.535 11.516 7.411 1.00 37.88 163 ARG A CA 1
ATOM 1265 C C . ARG A 1 163 ? 9.436 12.324 6.689 1.00 37.88 163 ARG A C 1
ATOM 1267 O O . ARG A 1 163 ? 9.708 13.023 5.712 1.00 37.88 163 ARG A O 1
ATOM 1274 N N . ARG A 1 164 ? 8.239 12.404 7.289 1.00 39.03 164 ARG A N 1
ATOM 1275 C CA . ARG A 1 164 ? 7.388 13.599 7.143 1.00 39.03 164 ARG A CA 1
ATOM 1276 C C . ARG A 1 164 ? 8.256 14.793 7.563 1.00 39.03 164 ARG A C 1
ATOM 1278 O O . ARG A 1 164 ? 8.583 14.934 8.739 1.00 39.03 164 ARG A O 1
ATOM 1285 N N . ARG A 1 165 ? 8.705 15.620 6.611 1.00 33.66 165 ARG A N 1
ATOM 1286 C CA . ARG A 1 165 ? 9.337 16.905 6.940 1.00 33.66 165 ARG A CA 1
ATOM 1287 C C . ARG A 1 165 ? 8.284 17.752 7.671 1.00 33.66 165 ARG A C 1
ATOM 1289 O O . ARG A 1 165 ? 7.212 17.952 7.095 1.00 33.66 165 ARG A O 1
ATOM 1296 N N . PRO A 1 166 ? 8.545 18.248 8.892 1.00 26.53 166 PRO A N 1
ATOM 1297 C CA . PRO A 1 166 ? 7.616 19.160 9.545 1.00 26.53 166 PRO A CA 1
ATOM 1298 C C . PRO A 1 166 ? 7.519 20.440 8.702 1.00 26.53 166 PRO A C 1
ATOM 1300 O O . PRO A 1 166 ? 8.551 21.008 8.344 1.00 26.53 166 PRO A O 1
ATOM 1303 N N . GLY A 1 167 ? 6.300 20.879 8.362 1.00 36.19 167 GLY A N 1
ATOM 1304 C CA . GLY A 1 167 ? 6.061 22.222 7.811 1.00 36.19 167 GLY A CA 1
ATOM 1305 C C . GLY A 1 167 ? 5.416 22.344 6.425 1.00 36.19 167 GLY A C 1
ATOM 1306 O O . GLY A 1 167 ? 5.316 23.463 5.935 1.00 36.19 167 GLY A O 1
ATOM 1307 N N . ARG A 1 168 ? 4.936 21.277 5.767 1.00 40.25 168 ARG A N 1
ATOM 1308 C CA . ARG A 1 168 ? 4.261 21.422 4.455 1.00 40.25 168 ARG A CA 1
ATOM 1309 C C . ARG A 1 168 ? 2.734 21.509 4.558 1.00 40.25 168 ARG A C 1
ATOM 1311 O O . ARG A 1 168 ? 2.017 20.742 3.926 1.00 40.25 168 ARG A O 1
ATOM 1318 N N . HIS A 1 169 ? 2.259 22.519 5.281 1.00 38.19 169 HIS A N 1
ATOM 1319 C CA . HIS A 1 169 ? 0.983 23.176 4.985 1.00 38.19 169 HIS A CA 1
ATOM 1320 C C . HIS A 1 169 ? 1.268 24.535 4.337 1.00 38.19 169 HIS A C 1
ATOM 1322 O O . HIS A 1 169 ? 0.968 25.579 4.898 1.00 38.19 169 HIS A O 1
ATOM 1328 N N . ASP A 1 170 ? 1.858 24.531 3.142 1.00 31.69 170 ASP A N 1
ATOM 1329 C CA . ASP A 1 170 ? 1.703 25.666 2.230 1.00 31.69 170 ASP A CA 1
ATOM 1330 C C . ASP A 1 170 ? 0.957 25.148 1.003 1.00 31.69 170 ASP A C 1
ATOM 1332 O O . ASP A 1 170 ? 1.537 24.714 0.003 1.00 31.69 170 ASP A O 1
ATOM 1336 N N . ARG A 1 171 ? -0.375 25.106 1.127 1.00 38.31 171 ARG A N 1
ATOM 1337 C CA . ARG A 1 171 ? -1.252 25.098 -0.041 1.00 38.31 171 ARG A CA 1
ATOM 1338 C C . ARG A 1 171 ? -1.072 26.456 -0.713 1.00 38.31 171 ARG A C 1
ATOM 1340 O O . ARG A 1 171 ? -1.861 27.368 -0.481 1.00 38.31 171 ARG A O 1
ATOM 1347 N N . ARG A 1 172 ? -0.070 26.589 -1.582 1.00 28.30 172 ARG A N 1
ATOM 1348 C CA . ARG A 1 172 ? -0.117 27.664 -2.571 1.00 28.30 172 ARG A CA 1
ATOM 1349 C C . ARG A 1 172 ? -1.304 27.383 -3.489 1.00 28.30 172 ARG A C 1
ATOM 1351 O O . ARG A 1 172 ? -1.379 26.279 -4.037 1.00 28.30 172 ARG A O 1
ATOM 1358 N N . PRO A 1 173 ? -2.243 28.324 -3.660 1.00 31.09 173 PRO A N 1
ATOM 1359 C CA . PRO A 1 173 ? -3.312 28.142 -4.621 1.00 31.09 173 PRO A CA 1
ATOM 1360 C C . PRO A 1 173 ? -2.686 28.000 -6.010 1.00 31.09 173 PRO A C 1
ATOM 1362 O O . PRO A 1 173 ? -1.822 28.788 -6.399 1.00 31.09 173 PRO A O 1
ATOM 1365 N N . VAL A 1 174 ? -3.132 26.990 -6.760 1.00 36.06 174 VAL A N 1
ATOM 1366 C CA . VAL A 1 174 ? -2.912 26.895 -8.207 1.00 36.06 174 VAL A CA 1
ATOM 1367 C C . VAL A 1 174 ? -3.697 28.046 -8.840 1.00 36.06 174 VAL A C 1
ATOM 1369 O O . VAL A 1 174 ? -4.854 27.916 -9.231 1.00 36.06 174 VAL A O 1
ATOM 1372 N N . GLY A 1 175 ? -3.083 29.226 -8.827 1.00 29.06 175 GLY A N 1
ATOM 1373 C CA . GLY A 1 175 ? -3.627 30.469 -9.344 1.00 29.06 175 GLY A CA 1
ATOM 1374 C C . GLY A 1 175 ? -3.263 30.645 -10.810 1.00 29.06 175 GLY A C 1
ATOM 1375 O O . GLY A 1 175 ? -2.136 30.994 -11.132 1.00 29.06 175 GLY A O 1
ATOM 1376 N N . ALA A 1 176 ? -4.251 30.373 -11.661 1.00 30.52 176 ALA A N 1
ATOM 1377 C CA . ALA A 1 176 ? -4.556 31.019 -12.935 1.00 30.52 176 ALA A CA 1
ATOM 1378 C C . ALA A 1 176 ? -3.392 31.488 -13.832 1.00 30.52 176 ALA A C 1
ATOM 1380 O O . ALA A 1 176 ? -2.703 32.476 -13.584 1.00 30.52 176 ALA A O 1
ATOM 1381 N N . ARG A 1 177 ? -3.330 30.852 -15.007 1.00 30.98 177 ARG A N 1
ATOM 1382 C CA . ARG A 1 177 ? -2.783 31.417 -16.244 1.00 30.98 177 ARG A CA 1
ATOM 1383 C C . ARG A 1 177 ? -3.133 32.907 -16.376 1.00 30.98 177 ARG A C 1
ATOM 1385 O O . ARG A 1 177 ? -4.310 33.260 -16.402 1.00 30.98 177 ARG A O 1
ATOM 1392 N N . ARG A 1 178 ? -2.125 33.745 -16.618 1.00 29.02 178 ARG A N 1
ATOM 1393 C CA . ARG A 1 178 ? -2.300 35.008 -17.340 1.00 29.02 178 ARG A CA 1
ATOM 1394 C C . ARG A 1 178 ? -1.407 34.973 -18.576 1.00 29.02 178 ARG A C 1
ATOM 1396 O O . ARG A 1 178 ? -0.216 35.242 -18.520 1.00 29.02 178 ARG A O 1
ATOM 1403 N N . VAL A 1 179 ? -2.016 34.541 -19.675 1.00 33.94 179 VAL A N 1
ATOM 1404 C CA . VAL A 1 179 ? -1.631 34.959 -21.028 1.00 33.94 179 VAL A CA 1
ATOM 1405 C C . VAL A 1 179 ? -2.041 36.435 -21.166 1.00 33.94 179 VAL A C 1
ATOM 1407 O O . VAL A 1 179 ? -2.968 36.848 -20.466 1.00 33.94 179 VAL A O 1
ATOM 1410 N N . LEU A 1 180 ? -1.380 37.171 -22.072 1.00 32.25 180 LEU A N 1
ATOM 1411 C CA . LEU A 1 180 ? -1.399 38.622 -22.371 1.00 32.25 180 LEU A CA 1
ATOM 1412 C C . LEU A 1 180 ? -0.150 39.306 -21.775 1.00 32.25 180 LEU A C 1
ATOM 1414 O O . LEU A 1 180 ? -0.060 39.443 -20.561 1.00 32.25 180 LEU A O 1
ATOM 1418 N N . ARG A 1 181 ? 0.846 39.762 -22.540 1.00 34.84 181 ARG A N 1
ATOM 1419 C CA . ARG A 1 181 ? 0.976 40.068 -23.973 1.00 34.84 181 ARG A CA 1
ATOM 1420 C C . ARG A 1 181 ? 2.365 39.675 -24.461 1.00 34.84 181 ARG A C 1
ATOM 1422 O O . ARG A 1 181 ? 3.288 39.721 -23.622 1.00 34.84 181 ARG A O 1
#